Protein AF-A0A8B9WIA9-F1 (afdb_monomer_lite)

pLDDT: mean 70.02, std 25.31, range [32.0, 98.75]

Secondary structure (DSSP, 8-state):
---------------------------S--PPP--------------------------------HHHHHHHHTTSSTT--THHHHTTTHHHHHHTT--SSTTTSSHHHHS-S-B-TTSPBPPPPHHHHHHHHHHHHHHHHHHHHHHHHHHHHHHHHHHHHHHHHHHHHHHHTPPPP-SGGGT-PPP--

Radius of gyration: 37.92 Å; chains: 1; bounding box: 93×92×91 Å

Organism: Bos mutus grunniens (NCBI:txid30521)

Foldseek 3Di:
DDDDDDDDDDDDDPPPDPPPPDPDDPPPDDDDDDPPPDDDDDDDDDDDDDDDDDDDDDDDPDPPPPVNVVVVVVVPPPPPPCVVVQQVCLVVCVVVVHHSGPCPDDCVPQPDPDQDPVRHRDDDDPVNVVVVVVVVVVVVVVVVVVVVVVVVVVVVVVVVVVVVVVVVVCVVPDDDDDDPVPPDPDDDD

Structure (mmCIF, N/CA/C/O backbone):
data_AF-A0A8B9WIA9-F1
#
_entry.id   AF-A0A8B9WIA9-F1
#
loop_
_atom_site.group_PDB
_atom_site.id
_atom_site.type_symbol
_atom_site.label_atom_id
_atom_site.label_alt_id
_atom_site.label_comp_id
_atom_site.label_asym_id
_atom_site.label_entity_id
_atom_site.label_seq_id
_atom_site.pdbx_PDB_ins_code
_atom_site.Cartn_x
_atom_site.Cartn_y
_atom_site.Cartn_z
_atom_site.occupancy
_atom_site.B_iso_or_equiv
_atom_site.auth_seq_id
_atom_site.auth_comp_id
_atom_site.auth_asym_id
_atom_site.auth_atom_id
_atom_site.pdbx_PDB_model_num
ATOM 1 N N . MET A 1 1 ? 2.457 -27.450 30.192 1.00 43.94 1 MET A N 1
ATOM 2 C CA . MET A 1 1 ? 2.188 -28.518 29.210 1.00 43.94 1 MET A CA 1
ATOM 3 C C . MET A 1 1 ? 0.687 -28.576 29.011 1.00 43.94 1 MET A C 1
ATOM 5 O O . MET A 1 1 ? 0.025 -29.197 29.822 1.00 43.94 1 MET A O 1
ATOM 9 N N . ASN A 1 2 ? 0.161 -27.874 28.007 1.00 38.28 2 ASN A N 1
ATOM 10 C CA . ASN A 1 2 ? -1.241 -28.000 27.615 1.00 38.28 2 ASN 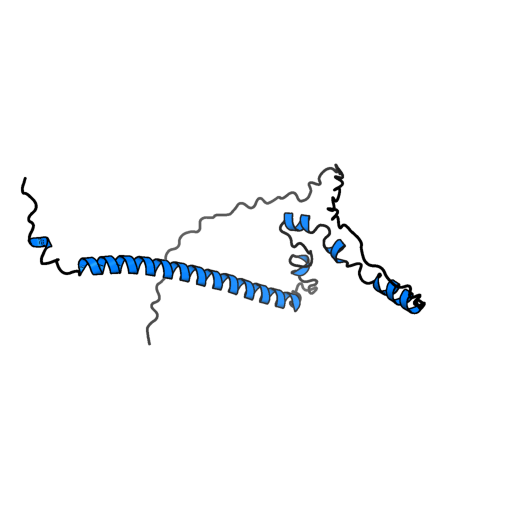A CA 1
ATOM 11 C C . ASN A 1 2 ? -1.283 -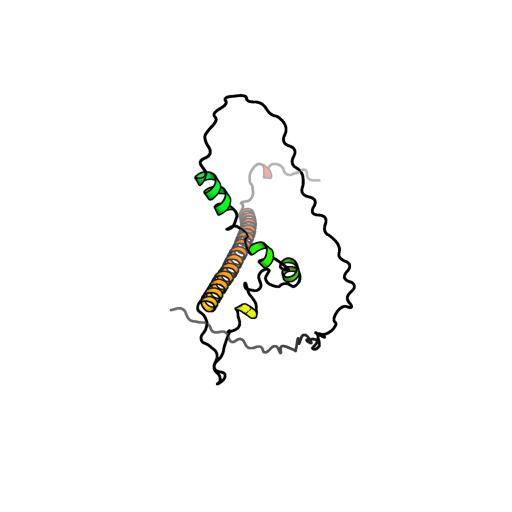28.446 26.158 1.00 38.28 2 ASN A C 1
ATOM 13 O O . ASN A 1 2 ? -0.551 -27.943 25.307 1.00 38.28 2 ASN A O 1
ATOM 17 N N . THR A 1 3 ? -2.078 -29.481 25.967 1.00 44.22 3 THR A N 1
ATOM 18 C CA . THR A 1 3 ? -2.181 -30.387 24.837 1.00 44.22 3 THR A CA 1
ATOM 19 C C . THR A 1 3 ? -2.873 -29.731 23.646 1.00 44.22 3 THR A C 1
ATOM 21 O O . THR A 1 3 ? -3.918 -29.099 23.779 1.00 44.22 3 THR A O 1
ATOM 24 N N . TYR A 1 4 ? -2.266 -29.895 22.469 1.00 40.38 4 TYR A N 1
ATOM 25 C CA . TYR A 1 4 ? -2.860 -29.591 21.170 1.00 40.38 4 TYR A CA 1
ATOM 26 C C . TYR A 1 4 ? -4.074 -30.503 20.947 1.00 40.38 4 TYR A C 1
ATOM 28 O O . TYR A 1 4 ? -3.943 -31.725 20.971 1.00 40.38 4 TYR A O 1
ATOM 36 N N . SER A 1 5 ? -5.248 -29.913 20.728 1.00 45.97 5 SER A N 1
ATOM 37 C CA . SER A 1 5 ? -6.413 -30.620 20.199 1.00 45.97 5 SER A CA 1
ATOM 38 C C . SER A 1 5 ? -6.438 -30.401 18.690 1.00 45.97 5 SER A C 1
ATOM 40 O O . SER A 1 5 ? -6.788 -29.323 18.213 1.00 45.97 5 SER A O 1
ATOM 42 N N . GLU A 1 6 ? -6.000 -31.413 17.944 1.00 42.72 6 GLU A N 1
ATOM 43 C CA . GLU A 1 6 ? -6.248 -31.511 16.509 1.00 42.72 6 GLU A CA 1
ATOM 44 C C . GLU A 1 6 ? -7.719 -31.875 16.278 1.00 42.72 6 GLU A C 1
ATOM 46 O O . GLU A 1 6 ? -8.223 -32.853 16.833 1.00 42.72 6 GLU A O 1
ATOM 51 N N . GLN A 1 7 ? -8.407 -31.102 15.438 1.00 43.69 7 GLN A N 1
ATOM 52 C CA . GLN A 1 7 ? -9.676 -31.509 14.840 1.00 43.69 7 GLN A CA 1
ATOM 53 C C . GLN A 1 7 ? -9.487 -31.721 13.331 1.00 43.69 7 GLN A C 1
ATOM 55 O O . GLN A 1 7 ? -8.888 -30.866 12.673 1.00 43.69 7 GLN A O 1
ATOM 60 N N . PRO A 1 8 ? -10.000 -32.824 12.754 1.00 45.06 8 PRO A N 1
ATOM 61 C CA . PRO A 1 8 ? -9.858 -33.103 11.333 1.00 45.06 8 PRO A CA 1
ATOM 62 C C . PRO A 1 8 ? -10.914 -32.342 10.517 1.00 45.06 8 PRO A C 1
ATOM 64 O O . PRO A 1 8 ? -12.116 -32.562 10.670 1.00 45.06 8 PRO A O 1
ATOM 67 N N . LEU A 1 9 ? -10.476 -31.488 9.586 1.00 40.22 9 LEU A N 1
ATOM 68 C CA . LEU A 1 9 ? -11.351 -30.944 8.545 1.00 40.22 9 LEU A CA 1
ATOM 69 C C . LEU A 1 9 ? -11.649 -32.037 7.505 1.00 40.22 9 LEU A C 1
ATOM 71 O O . LEU A 1 9 ? -10.905 -32.240 6.547 1.00 40.22 9 LEU A O 1
ATOM 75 N N . SER A 1 10 ? -12.771 -32.730 7.691 1.00 42.88 10 SER A N 1
ATOM 76 C CA . SER A 1 10 ? -13.400 -33.576 6.678 1.00 42.88 10 SER A CA 1
ATOM 77 C C . SER A 1 10 ? -14.756 -32.987 6.304 1.00 42.88 10 SER A C 1
ATOM 79 O O . SER A 1 10 ? -15.746 -33.164 7.005 1.00 42.88 10 SER A O 1
ATOM 81 N N . SER A 1 11 ? -14.809 -32.268 5.187 1.00 40.47 11 SER A N 1
ATOM 82 C CA . SER A 1 11 ? -15.945 -32.341 4.263 1.00 40.47 11 SER A CA 1
ATOM 83 C C . SER A 1 11 ? -15.556 -31.687 2.942 1.00 40.47 11 SER A C 1
ATOM 85 O O . SER A 1 11 ? -15.405 -30.476 2.796 1.00 40.47 11 SER A O 1
ATOM 87 N N . LYS A 1 12 ? -15.352 -32.561 1.959 1.00 44.28 12 LYS A N 1
ATOM 88 C CA . LYS A 1 12 ? -15.215 -32.237 0.547 1.00 44.28 12 LYS A CA 1
ATOM 89 C C . LYS A 1 12 ? -16.506 -31.559 0.085 1.00 44.28 12 LYS A C 1
ATOM 91 O O . LYS A 1 12 ? -17.508 -32.232 -0.133 1.00 44.28 12 LYS A O 1
ATOM 96 N N . THR A 1 13 ? -16.478 -30.246 -0.092 1.00 46.50 13 THR A N 1
ATOM 97 C CA . THR A 1 13 ? -17.421 -29.555 -0.973 1.00 46.50 13 THR A CA 1
ATOM 98 C C . THR A 1 13 ? -16.770 -29.454 -2.354 1.00 46.50 13 THR A C 1
ATOM 100 O O . THR A 1 13 ? -15.630 -28.994 -2.467 1.00 46.50 13 THR A O 1
ATOM 103 N N . PRO A 1 14 ? -17.419 -29.940 -3.425 1.00 36.59 14 PRO A N 1
ATOM 104 C CA . PRO A 1 14 ? -16.877 -29.794 -4.760 1.00 36.59 14 PRO A CA 1
ATOM 105 C C . PRO A 1 14 ? -17.043 -28.330 -5.158 1.00 36.59 14 PRO A C 1
ATOM 107 O O . PRO A 1 14 ? -18.164 -27.849 -5.326 1.00 36.59 14 PRO A O 1
ATOM 110 N N . TRP A 1 15 ? -15.925 -27.625 -5.316 1.00 32.91 15 TRP A N 1
ATOM 111 C CA . TRP A 1 15 ? -15.878 -26.339 -5.999 1.00 32.91 15 TRP A CA 1
ATOM 112 C C . TRP A 1 15 ? -16.289 -26.574 -7.455 1.00 32.91 15 TRP A C 1
ATOM 114 O O . TRP A 1 15 ? -15.459 -26.783 -8.338 1.00 32.91 15 TRP A O 1
ATOM 124 N N . LYS A 1 16 ? -17.601 -26.617 -7.703 1.00 39.59 16 LYS A N 1
ATOM 125 C CA . LYS A 1 16 ? -18.167 -26.485 -9.038 1.00 39.59 16 LYS A CA 1
ATOM 126 C C . LYS A 1 16 ? -17.716 -25.128 -9.564 1.00 39.59 16 LYS A C 1
ATOM 128 O O . LYS A 1 16 ? -18.231 -24.098 -9.151 1.00 39.59 16 LYS A O 1
ATOM 133 N N . GLN A 1 17 ? -16.695 -25.176 -10.416 1.00 47.31 17 GLN A N 1
ATOM 134 C CA . GLN A 1 17 ? -16.578 -24.414 -11.658 1.00 47.31 17 GLN A CA 1
ATOM 135 C C . GLN A 1 17 ? -17.379 -23.107 -11.660 1.00 47.31 17 GLN A C 1
ATOM 137 O O . GLN A 1 17 ? -18.421 -22.997 -12.296 1.00 47.31 17 GLN A O 1
ATOM 142 N N . PHE A 1 18 ? -16.843 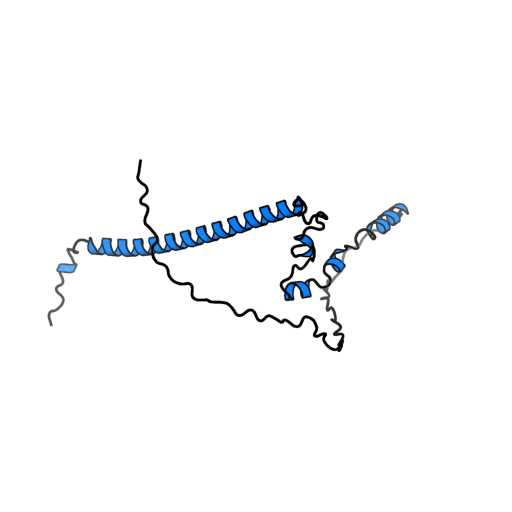-22.091 -10.990 1.00 33.09 18 PHE A N 1
ATOM 143 C CA . PHE A 1 18 ? -17.017 -20.722 -11.449 1.00 33.09 18 PHE A CA 1
ATOM 144 C C . PHE A 1 18 ? -15.777 -20.396 -12.278 1.00 33.09 18 PHE A C 1
ATOM 146 O O . PHE A 1 18 ? -14.836 -19.754 -11.824 1.00 33.09 18 PHE A O 1
ATOM 153 N N . CYS A 1 19 ? -15.736 -20.949 -13.489 1.00 34.44 19 CYS A N 1
ATOM 154 C CA . CYS A 1 19 ? -14.906 -20.392 -14.541 1.00 34.44 19 CYS A CA 1
ATOM 155 C C . CYS A 1 19 ? -15.594 -19.087 -14.952 1.00 34.44 19 CYS A C 1
ATOM 157 O O . CYS A 1 19 ? -16.676 -19.159 -15.538 1.00 34.44 19 CYS A O 1
ATOM 159 N N . PRO A 1 20 ? -15.039 -17.893 -14.678 1.00 38.16 20 PRO A N 1
ATOM 160 C CA . PRO A 1 20 ? -15.383 -16.774 -15.526 1.00 38.16 20 PRO A CA 1
ATOM 161 C C . PRO A 1 20 ? -14.878 -17.173 -16.908 1.00 38.16 20 PRO A C 1
ATOM 163 O O . PRO A 1 20 ? -13.677 -17.363 -17.106 1.00 38.16 20 PRO A O 1
ATOM 166 N N . SER A 1 21 ? -15.800 -17.399 -17.838 1.00 35.94 21 SER A N 1
ATOM 167 C CA . SER A 1 21 ? -15.485 -17.461 -19.255 1.00 35.94 21 SER A CA 1
ATOM 168 C C . SER A 1 21 ? -14.713 -16.188 -19.575 1.00 35.94 21 SER A C 1
ATOM 170 O O . SER A 1 21 ? -15.301 -15.116 -19.677 1.00 35.94 21 SER A O 1
ATOM 172 N N . PHE A 1 22 ? -13.386 -16.280 -19.631 1.00 37.78 22 PHE A N 1
ATOM 173 C CA . PHE A 1 22 ? -12.560 -15.239 -20.208 1.00 37.78 22 PHE A CA 1
ATOM 174 C C . PHE A 1 22 ? -13.002 -15.154 -21.666 1.00 37.78 22 PHE A C 1
ATOM 176 O O . PHE A 1 22 ? -12.846 -16.152 -22.377 1.00 37.78 22 PHE A O 1
ATOM 183 N N . PRO A 1 23 ? -13.567 -14.032 -22.139 1.00 42.41 23 PRO A N 1
ATOM 184 C CA . PRO A 1 23 ? -13.606 -13.816 -23.567 1.00 42.41 23 PRO A CA 1
ATOM 185 C C . PRO A 1 23 ? -12.147 -13.664 -24.004 1.00 42.41 23 PRO A C 1
ATOM 187 O O . PRO A 1 23 ? -11.524 -12.616 -23.836 1.00 42.41 23 PRO A O 1
ATOM 190 N N . TYR A 1 24 ? -11.575 -14.766 -24.487 1.00 46.28 24 TYR A N 1
ATOM 191 C CA . TYR A 1 24 ? -10.513 -14.696 -25.472 1.00 46.28 24 TYR A CA 1
ATOM 192 C C . TYR A 1 24 ? -11.054 -13.881 -26.655 1.00 46.28 24 TYR A C 1
ATOM 194 O O . TYR A 1 24 ? -12.225 -14.004 -27.009 1.00 46.28 24 TYR A O 1
ATOM 202 N N . ASP A 1 25 ? -10.177 -13.046 -27.205 1.00 39.94 25 ASP A N 1
ATOM 203 C CA . ASP A 1 25 ? -10.378 -12.119 -28.326 1.00 39.94 25 ASP A CA 1
ATOM 204 C C . ASP A 1 25 ? -10.808 -10.693 -27.954 1.00 39.94 25 ASP A C 1
ATOM 206 O O . ASP A 1 25 ? -11.863 -10.192 -28.338 1.00 39.94 25 ASP A O 1
ATOM 210 N N . GLU A 1 26 ? -9.898 -9.966 -27.295 1.00 41.34 26 GLU A N 1
ATOM 211 C CA . GLU A 1 26 ? -9.803 -8.520 -27.509 1.00 41.34 26 GLU A CA 1
ATOM 212 C C . GLU A 1 26 ? -9.127 -8.276 -28.878 1.00 41.34 26 GLU A C 1
ATOM 214 O O . GLU A 1 26 ? -7.938 -8.582 -29.042 1.00 41.34 26 GLU A O 1
ATOM 219 N N . PRO A 1 27 ? -9.818 -7.722 -29.893 1.00 44.78 27 PRO A N 1
ATOM 220 C CA . PRO A 1 27 ? -9.171 -7.364 -31.145 1.00 44.78 27 PRO A CA 1
ATOM 221 C C . PRO A 1 27 ? -8.291 -6.128 -30.915 1.00 44.78 27 PRO A C 1
ATOM 223 O O . PRO A 1 27 ? -8.745 -4.988 -30.998 1.00 44.78 27 PRO A O 1
ATOM 226 N 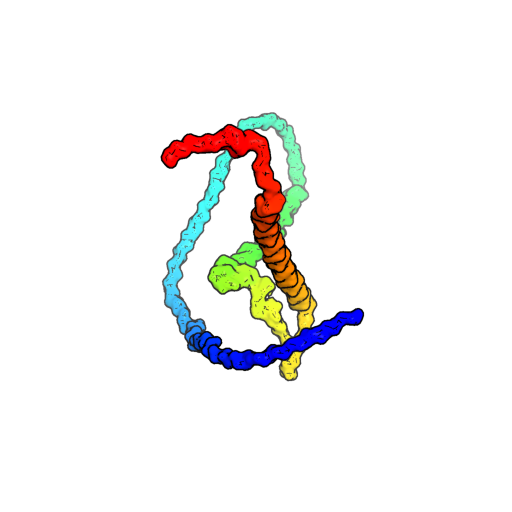N . ARG A 1 28 ? -6.996 -6.362 -30.672 1.00 57.16 28 ARG A N 1
ATOM 227 C CA . ARG A 1 28 ? -5.938 -5.341 -30.517 1.00 57.16 28 ARG A CA 1
ATOM 228 C C . ARG A 1 28 ? -5.779 -4.413 -31.740 1.00 57.16 28 ARG A C 1
ATOM 230 O O . ARG A 1 28 ? -5.089 -3.402 -31.654 1.00 57.16 28 ARG A O 1
ATOM 237 N N . TRP A 1 29 ? -6.438 -4.708 -32.861 1.00 47.25 29 TRP A N 1
ATOM 238 C CA . TRP A 1 29 ? -6.331 -3.961 -34.117 1.00 47.25 29 TRP A CA 1
ATOM 239 C C . TRP A 1 29 ? -7.694 -3.487 -34.645 1.00 47.25 29 TRP A C 1
ATOM 241 O O . TRP A 1 29 ? -8.136 -3.889 -35.716 1.00 47.25 29 TRP A O 1
ATOM 251 N N . ARG A 1 30 ? -8.370 -2.584 -33.928 1.00 46.28 30 ARG A N 1
ATOM 252 C CA . ARG A 1 30 ? -9.300 -1.633 -34.565 1.00 46.28 30 ARG A CA 1
ATOM 253 C C . ARG A 1 30 ? -8.803 -0.217 -34.313 1.00 46.28 30 ARG A C 1
ATOM 255 O O . ARG A 1 30 ? -9.092 0.386 -33.285 1.00 46.28 30 ARG A O 1
ATOM 262 N N . GLY A 1 31 ? -8.003 0.290 -35.248 1.00 41.88 31 GLY A N 1
ATOM 263 C CA . GLY A 1 31 ? -7.582 1.688 -35.253 1.00 41.88 31 GLY A CA 1
ATOM 264 C C . GLY A 1 31 ? -8.778 2.603 -35.544 1.00 41.88 31 GLY A C 1
ATOM 265 O O . GLY A 1 31 ? -9.536 2.320 -36.473 1.00 41.88 31 GLY A O 1
ATOM 266 N N . PRO A 1 32 ? -8.991 3.691 -34.785 1.00 48.03 32 PRO A N 1
ATOM 267 C CA . PRO A 1 32 ? -9.989 4.682 -35.149 1.00 48.03 32 PRO A CA 1
ATOM 268 C C . PRO A 1 32 ? -9.540 5.437 -36.404 1.00 48.03 32 PRO A C 1
ATOM 270 O O . PRO A 1 32 ? -8.416 5.937 -36.480 1.00 48.03 32 PRO A O 1
ATOM 273 N N . CYS A 1 33 ? -10.447 5.532 -37.377 1.00 45.28 33 CYS A N 1
ATOM 274 C CA . CYS A 1 33 ? -10.326 6.428 -38.520 1.00 45.28 33 CYS A CA 1
ATOM 275 C C . CYS A 1 33 ? -10.086 7.854 -38.000 1.00 45.28 33 CYS A C 1
ATOM 277 O O . CYS A 1 33 ? -10.848 8.365 -37.176 1.00 45.28 33 CYS A O 1
ATOM 279 N N . LEU A 1 34 ? -8.987 8.466 -38.437 1.00 45.38 34 LEU A N 1
ATOM 280 C CA . LEU A 1 34 ? -8.527 9.776 -37.995 1.00 45.38 34 LEU A CA 1
ATOM 281 C C . LEU A 1 34 ? -9.537 10.864 -38.382 1.00 45.38 34 LEU A C 1
ATOM 283 O O . LEU A 1 34 ? -9.493 11.385 -39.487 1.00 45.38 34 LEU A O 1
ATOM 287 N N . ASN A 1 35 ? -10.391 11.267 -37.443 1.00 43.62 35 ASN A N 1
ATOM 288 C CA . ASN A 1 35 ? -10.946 12.618 -37.420 1.00 43.62 35 ASN A CA 1
ATOM 289 C C . ASN A 1 35 ? -10.334 13.353 -36.227 1.00 43.62 35 ASN A C 1
ATOM 291 O O . ASN A 1 35 ? -10.904 13.443 -35.137 1.00 43.62 35 ASN A O 1
ATOM 295 N N . THR A 1 36 ? -9.122 13.863 -36.432 1.00 42.34 36 THR A N 1
ATOM 296 C CA . THR A 1 36 ? -8.432 14.773 -35.518 1.00 42.34 36 THR A CA 1
ATOM 297 C C . THR A 1 36 ? -9.156 16.118 -35.483 1.00 42.34 36 THR A C 1
ATOM 299 O O . THR A 1 36 ? -8.762 17.090 -36.120 1.00 42.34 36 THR A O 1
ATOM 302 N N . ARG A 1 37 ? -10.222 16.216 -34.682 1.00 40.25 37 ARG A N 1
ATOM 303 C CA . ARG A 1 37 ? -10.769 17.515 -34.277 1.00 40.25 37 ARG A CA 1
ATOM 304 C C . ARG A 1 37 ? -9.880 18.079 -33.171 1.00 40.25 37 ARG A C 1
ATOM 306 O O . ARG A 1 37 ? -10.069 17.776 -31.995 1.00 40.25 37 ARG A O 1
ATOM 313 N N . PHE A 1 38 ? -8.893 18.882 -33.560 1.00 34.38 38 PHE A N 1
ATOM 314 C CA . PHE A 1 38 ? -8.085 19.686 -32.644 1.00 34.38 38 PHE A CA 1
ATOM 315 C C . PHE A 1 38 ? -9.014 20.612 -31.838 1.00 34.38 38 PHE A C 1
ATOM 317 O O . PHE A 1 38 ? -9.469 21.644 -32.326 1.00 34.38 38 PHE A O 1
ATOM 324 N N . LYS A 1 39 ? -9.337 20.242 -30.595 1.00 42.44 39 LYS A N 1
ATOM 325 C CA . LYS A 1 39 ? -9.887 21.184 -29.615 1.00 42.44 39 LYS A CA 1
ATOM 326 C C . LYS A 1 39 ? -8.706 21.927 -29.001 1.00 42.44 39 LYS A C 1
ATOM 328 O O . LYS A 1 39 ? -8.016 21.384 -28.141 1.00 42.44 39 LYS A O 1
ATOM 333 N N . MET A 1 40 ? -8.459 23.152 -29.462 1.00 36.91 40 MET A N 1
ATOM 334 C CA . MET A 1 40 ? -7.573 24.074 -28.756 1.00 36.91 40 MET A CA 1
ATOM 335 C C . MET A 1 40 ? -8.163 24.358 -27.371 1.00 36.91 40 MET A C 1
ATOM 337 O O . MET A 1 40 ? -9.294 24.825 -27.256 1.00 36.91 40 MET A O 1
ATOM 341 N N . ALA A 1 41 ? -7.407 24.053 -26.320 1.00 39.00 41 ALA A N 1
ATOM 342 C CA . ALA A 1 41 ? -7.727 24.486 -24.970 1.00 39.00 41 ALA A CA 1
ATOM 343 C C . ALA A 1 41 ? -7.168 25.901 -24.780 1.00 39.00 41 ALA A C 1
ATOM 345 O O . ALA A 1 41 ? -5.955 26.095 -24.729 1.00 39.00 41 ALA A O 1
ATOM 346 N N . THR A 1 42 ? -8.048 26.894 -24.685 1.00 45.06 42 THR A N 1
ATOM 347 C CA . THR A 1 42 ? -7.692 28.242 -24.240 1.00 45.06 42 THR A CA 1
ATOM 348 C C . THR A 1 42 ? -7.365 28.193 -22.750 1.00 45.06 42 THR A C 1
ATOM 350 O O . THR A 1 42 ? -8.240 27.948 -21.919 1.00 45.06 42 THR A O 1
ATOM 353 N N . SER A 1 43 ? -6.102 28.407 -22.392 1.00 39.03 43 SER A N 1
ATOM 354 C CA . SER A 1 43 ? -5.691 28.591 -21.003 1.00 39.03 43 SER A CA 1
ATOM 355 C C . SER A 1 43 ? -6.163 29.960 -20.502 1.00 39.03 43 SER A C 1
ATOM 357 O O . SER A 1 43 ? -5.548 30.980 -20.809 1.00 39.03 43 SER A O 1
ATOM 359 N N . CYS A 1 44 ? -7.244 29.998 -19.724 1.00 36.03 44 CYS A N 1
ATOM 360 C CA . CYS A 1 44 ? -7.599 31.170 -18.926 1.00 36.03 44 CYS A CA 1
ATOM 361 C C . CYS A 1 44 ? -6.732 31.191 -17.659 1.00 36.03 44 CYS A C 1
ATOM 363 O O . CYS A 1 44 ? -6.959 30.419 -16.731 1.00 36.03 44 CYS A O 1
ATOM 365 N N . PHE A 1 45 ? -5.736 32.075 -17.620 1.00 37.41 45 PHE A N 1
ATOM 366 C CA . PHE A 1 45 ? -5.070 32.471 -16.378 1.00 37.41 45 PHE A CA 1
ATOM 367 C C . PHE A 1 45 ? -5.898 33.573 -15.695 1.00 37.41 45 PHE A C 1
ATOM 369 O O . PHE A 1 45 ? -6.220 34.564 -16.355 1.00 37.41 45 PHE A O 1
ATOM 376 N N . PRO A 1 46 ? -6.226 33.471 -14.395 1.00 40.34 46 PRO A N 1
ATOM 377 C CA . PRO A 1 46 ? -6.796 34.594 -13.666 1.00 40.34 46 PRO A CA 1
ATOM 378 C C . PRO A 1 46 ? -5.719 35.661 -13.427 1.00 40.34 46 PRO A C 1
ATOM 380 O O . PRO A 1 46 ? -4.652 35.406 -12.869 1.00 40.34 46 PRO A O 1
ATOM 383 N N . ARG A 1 47 ? -6.019 36.874 -13.892 1.00 37.75 47 ARG A N 1
ATOM 384 C CA . ARG A 1 47 ? -5.213 38.088 -13.757 1.00 37.75 47 ARG A CA 1
ATOM 385 C C . ARG A 1 47 ? -5.507 38.702 -12.384 1.00 37.75 47 ARG A C 1
ATOM 387 O O . ARG A 1 47 ? -6.579 39.267 -12.187 1.00 37.75 47 ARG A O 1
ATOM 394 N N . SER A 1 48 ? -4.582 38.588 -11.435 1.00 36.09 48 SER A N 1
ATOM 395 C CA . SER A 1 48 ? -4.703 39.274 -10.143 1.00 36.09 48 SER A CA 1
ATOM 396 C C . SER A 1 48 ? -4.350 40.754 -10.288 1.00 36.09 48 SER A C 1
ATOM 398 O O . SER A 1 48 ? -3.264 41.113 -10.737 1.00 36.09 48 SER A O 1
ATOM 400 N N . PHE A 1 49 ? -5.299 41.605 -9.906 1.00 35.81 49 PHE A N 1
ATOM 401 C CA . PHE A 1 49 ? -5.159 43.050 -9.747 1.00 35.81 49 PHE A CA 1
ATOM 402 C C . PHE A 1 49 ? -4.367 43.355 -8.465 1.00 35.81 49 PHE A C 1
ATOM 404 O O . PHE A 1 49 ? -4.730 42.864 -7.399 1.00 35.81 49 PHE A O 1
ATOM 411 N N . ALA A 1 50 ? -3.359 44.226 -8.532 1.00 35.66 50 ALA A N 1
ATOM 412 C CA . ALA A 1 50 ? -2.802 44.887 -7.352 1.00 35.66 50 ALA A CA 1
ATOM 413 C C . ALA A 1 50 ? -2.635 46.385 -7.641 1.00 35.66 50 ALA A C 1
ATOM 415 O O . ALA A 1 50 ? -1.998 46.783 -8.615 1.00 35.66 50 ALA A O 1
ATOM 416 N N . ARG A 1 51 ? -3.288 47.202 -6.810 1.00 36.03 51 ARG A N 1
ATOM 417 C CA . ARG A 1 51 ? -3.290 48.669 -6.841 1.00 36.03 51 ARG A CA 1
ATOM 418 C C . ARG A 1 51 ? -2.056 49.225 -6.122 1.00 36.03 51 ARG A C 1
ATOM 420 O O . ARG A 1 51 ? -1.682 48.709 -5.080 1.00 36.03 51 ARG A O 1
ATOM 427 N N . GLY A 1 52 ? -1.569 50.368 -6.609 1.00 32.00 52 GLY A N 1
ATOM 428 C CA . GLY A 1 52 ? -1.361 51.549 -5.758 1.00 32.00 52 GLY A CA 1
ATOM 429 C C . GLY A 1 52 ? -0.033 51.713 -5.010 1.00 32.00 52 GLY A C 1
ATOM 430 O O . GLY A 1 52 ? 0.047 51.471 -3.816 1.00 32.00 52 GLY A O 1
ATOM 431 N N . GLN A 1 53 ? 0.949 52.249 -5.737 1.00 35.31 53 GLN A N 1
ATOM 432 C CA . GLN A 1 53 ? 1.970 53.247 -5.360 1.00 35.31 53 GLN A CA 1
ATOM 433 C C . GLN A 1 53 ? 1.827 53.985 -4.006 1.00 35.31 53 GLN A C 1
ATOM 435 O O . GLN A 1 53 ? 0.790 54.600 -3.756 1.00 35.31 53 GLN A O 1
ATOM 440 N N . ARG A 1 54 ? 2.943 54.102 -3.259 1.00 36.06 54 ARG A N 1
ATOM 441 C CA . ARG A 1 54 ? 3.550 55.376 -2.787 1.00 36.06 54 ARG A CA 1
ATOM 442 C C . ARG A 1 54 ? 4.859 55.125 -2.025 1.00 36.06 54 ARG A C 1
ATOM 444 O O . ARG A 1 54 ? 4.898 54.292 -1.129 1.00 36.06 54 ARG A O 1
ATOM 451 N N . GLY A 1 55 ? 5.891 55.912 -2.338 1.00 33.16 55 GLY A N 1
ATOM 452 C CA . GLY A 1 55 ? 7.109 56.024 -1.531 1.00 33.16 55 GLY A CA 1
ATOM 453 C C . GLY A 1 55 ? 8.323 56.476 -2.339 1.00 33.16 55 GLY A C 1
ATOM 454 O O . GLY A 1 55 ? 9.017 55.655 -2.928 1.00 33.16 55 GLY A O 1
ATOM 455 N N . HIS A 1 56 ? 8.565 57.786 -2.373 1.00 37.81 56 HIS A N 1
ATOM 456 C CA . HIS A 1 56 ? 9.803 58.391 -2.864 1.00 37.81 56 HIS A CA 1
ATOM 457 C C . HIS A 1 56 ? 10.995 57.946 -2.000 1.00 37.81 56 HIS A C 1
ATOM 459 O O . HIS A 1 56 ? 10.880 57.944 -0.779 1.00 37.81 56 HIS A O 1
ATOM 465 N N . ALA A 1 57 ? 12.158 57.685 -2.603 1.00 38.31 57 ALA A N 1
ATOM 466 C CA . ALA A 1 57 ? 13.254 58.659 -2.629 1.00 38.31 57 ALA A CA 1
ATOM 467 C C . ALA A 1 57 ? 14.609 58.043 -3.044 1.00 38.31 57 ALA A C 1
ATOM 469 O O . ALA A 1 57 ? 14.887 56.865 -2.849 1.00 38.31 57 ALA A O 1
ATOM 470 N N . HIS A 1 58 ? 15.453 58.943 -3.554 1.00 40.66 58 HIS A N 1
ATOM 471 C CA . HIS A 1 58 ? 16.909 58.877 -3.699 1.00 40.66 58 HIS A CA 1
ATOM 472 C C . HIS A 1 58 ? 17.506 58.067 -4.861 1.00 40.66 58 HIS A C 1
ATOM 474 O O . HIS A 1 58 ? 17.753 56.866 -4.805 1.00 40.66 58 HIS A O 1
ATOM 480 N N . PHE A 1 59 ? 17.873 58.843 -5.887 1.00 45.38 59 PHE A N 1
ATOM 481 C CA . PHE A 1 59 ? 18.988 58.601 -6.796 1.00 45.38 59 PHE A CA 1
ATOM 482 C C . PHE A 1 59 ? 20.197 57.993 -6.065 1.00 45.38 59 PHE A C 1
ATOM 484 O O . PHE A 1 59 ? 20.850 58.654 -5.257 1.00 45.38 59 PHE A O 1
ATOM 491 N N . ARG A 1 60 ? 20.560 56.764 -6.433 1.00 43.44 60 ARG A N 1
ATOM 492 C CA . ARG A 1 60 ? 21.949 56.301 -6.409 1.00 43.44 60 ARG A CA 1
ATOM 493 C C . ARG A 1 60 ? 22.230 55.569 -7.714 1.00 43.44 60 ARG A C 1
ATOM 495 O O . ARG A 1 60 ? 21.795 54.440 -7.915 1.00 43.44 60 ARG A O 1
ATOM 502 N N . LEU A 1 61 ? 22.971 56.236 -8.596 1.00 45.38 61 LEU A N 1
ATOM 503 C CA . LEU A 1 61 ? 23.679 55.609 -9.708 1.00 45.38 61 LEU A CA 1
ATOM 504 C C . LEU A 1 61 ? 24.716 54.639 -9.124 1.00 45.38 61 LEU A C 1
ATOM 506 O O . LEU A 1 61 ? 25.847 55.024 -8.835 1.00 45.38 61 LEU A O 1
ATOM 510 N N . LEU A 1 62 ? 24.328 53.380 -8.918 1.00 45.97 62 LEU A N 1
ATOM 511 C CA . LEU A 1 62 ? 25.284 52.295 -8.735 1.00 45.97 62 LEU A CA 1
ATOM 512 C C . LEU A 1 62 ? 25.684 51.781 -10.116 1.00 45.97 62 LEU A C 1
ATOM 514 O O . LEU A 1 62 ? 24.867 51.245 -10.863 1.00 45.97 62 LEU A O 1
ATOM 518 N N . ARG A 1 63 ? 26.968 51.955 -10.436 1.00 49.66 63 ARG A N 1
ATOM 519 C CA . ARG A 1 63 ? 27.650 51.305 -11.555 1.00 49.66 63 ARG A CA 1
ATOM 520 C C . ARG A 1 63 ? 27.395 49.794 -11.493 1.00 49.66 63 ARG A C 1
ATOM 522 O O . ARG A 1 63 ? 27.990 49.095 -10.676 1.00 49.66 63 ARG A O 1
ATOM 529 N N . LEU A 1 64 ? 26.517 49.296 -12.358 1.00 46.53 64 LEU A N 1
ATOM 530 C CA . LEU A 1 64 ? 26.360 47.867 -12.609 1.00 46.53 64 LEU A CA 1
ATOM 531 C C . LEU A 1 64 ? 27.616 47.386 -13.343 1.00 46.53 64 LEU A C 1
ATOM 533 O O . LEU A 1 64 ? 27.802 47.646 -14.528 1.00 46.53 64 LEU A O 1
ATOM 537 N N . SER A 1 65 ? 28.515 46.733 -12.608 1.00 55.34 65 SER A N 1
ATOM 538 C CA . SER A 1 65 ? 29.668 46.032 -13.174 1.00 55.34 65 SER A CA 1
ATOM 539 C C . SER A 1 65 ? 29.201 44.972 -14.179 1.00 55.34 65 SER A C 1
ATOM 541 O O . SER A 1 65 ? 28.257 44.228 -13.903 1.00 55.34 65 SER A O 1
ATOM 543 N N . MET A 1 66 ? 29.897 44.854 -15.314 1.00 57.81 66 MET A N 1
ATOM 544 C CA . MET A 1 66 ? 29.684 43.827 -16.352 1.00 57.81 66 MET A CA 1
ATOM 545 C C . MET A 1 66 ? 29.696 42.386 -15.797 1.00 57.81 66 MET A C 1
ATOM 547 O O . MET A 1 66 ? 29.132 41.479 -16.407 1.00 57.81 66 MET A O 1
ATOM 551 N N . ALA A 1 67 ? 30.261 42.169 -14.603 1.00 52.62 67 ALA A N 1
ATOM 552 C CA . ALA A 1 67 ? 30.220 40.889 -13.896 1.00 52.62 67 ALA A CA 1
ATOM 553 C C . ALA A 1 67 ? 28.818 40.522 -13.358 1.00 52.62 67 ALA A C 1
ATOM 555 O O . ALA A 1 67 ? 28.461 39.344 -13.321 1.00 52.62 67 ALA A O 1
ATOM 556 N N . ALA A 1 68 ? 27.991 41.506 -12.988 1.00 51.28 68 ALA A N 1
ATOM 557 C CA . ALA A 1 68 ? 26.632 41.260 -12.496 1.00 51.28 68 ALA A CA 1
ATOM 558 C C . ALA A 1 68 ? 25.676 40.833 -13.627 1.00 51.28 68 ALA A C 1
ATOM 560 O O . ALA A 1 68 ? 24.765 40.035 -13.400 1.00 51.28 68 ALA A O 1
ATOM 561 N N . LEU A 1 69 ? 25.928 41.289 -14.861 1.00 51.50 69 LEU A N 1
ATOM 562 C CA . LEU A 1 69 ? 25.187 40.846 -16.046 1.00 51.50 69 LEU A CA 1
ATOM 563 C C . LEU A 1 69 ? 25.500 39.375 -16.391 1.00 51.50 69 LEU A C 1
ATOM 565 O O . LEU A 1 69 ? 24.599 38.614 -16.743 1.00 51.50 69 LEU A O 1
ATOM 569 N N . GLY A 1 70 ? 26.755 38.944 -16.203 1.00 51.25 70 GLY A N 1
ATOM 570 C CA . GLY A 1 70 ? 27.181 37.554 -16.410 1.00 51.25 70 GLY A CA 1
ATOM 571 C C . GLY A 1 70 ? 26.551 36.555 -15.429 1.00 51.25 70 GLY A C 1
ATOM 572 O O . GLY A 1 70 ? 26.238 35.421 -15.808 1.00 51.25 70 GLY A O 1
ATOM 573 N N . MET A 1 71 ? 26.285 36.975 -14.186 1.00 51.88 71 MET A N 1
ATOM 574 C CA . MET A 1 71 ? 25.609 36.131 -13.189 1.00 51.88 71 MET A CA 1
ATOM 575 C C . MET A 1 71 ? 24.086 36.041 -13.404 1.00 51.88 71 MET A C 1
ATOM 577 O O . MET A 1 71 ? 23.494 34.990 -13.135 1.00 51.88 71 MET A O 1
ATOM 581 N N . LEU A 1 72 ? 23.451 37.085 -13.954 1.00 50.94 72 LEU A N 1
ATOM 582 C CA . LEU A 1 72 ? 22.024 37.056 -14.306 1.00 50.94 72 LEU A CA 1
ATOM 583 C C . LEU A 1 72 ? 21.736 36.195 -15.549 1.00 50.94 72 LEU A C 1
ATOM 585 O O . LEU A 1 72 ? 20.724 35.501 -15.596 1.00 50.94 72 LEU A O 1
ATOM 589 N N . LEU A 1 73 ? 22.638 36.177 -16.534 1.00 51.78 73 LEU A N 1
ATOM 590 C CA . LEU A 1 73 ? 22.480 35.358 -17.746 1.00 51.78 73 LEU A CA 1
ATOM 591 C C . LEU A 1 73 ? 22.771 33.864 -17.493 1.00 51.78 73 LEU A C 1
ATOM 593 O O . LEU A 1 73 ? 22.139 32.994 -18.091 1.00 51.78 73 LEU A O 1
ATOM 597 N N . SER A 1 74 ? 23.652 33.541 -16.539 1.00 51.28 74 SER A N 1
ATOM 598 C CA . SER A 1 74 ? 24.036 32.152 -16.215 1.00 51.28 74 SER A CA 1
ATOM 599 C C . SER A 1 74 ? 23.031 31.396 -15.327 1.00 51.28 74 SER A C 1
ATOM 601 O O . SER A 1 74 ? 23.123 30.175 -15.162 1.00 51.28 74 SER A O 1
ATOM 603 N N . THR A 1 75 ? 22.059 32.093 -14.735 1.00 53.62 75 THR A N 1
ATOM 604 C CA . THR A 1 75 ? 21.013 31.495 -13.882 1.00 53.62 75 THR A CA 1
ATOM 605 C C . THR A 1 75 ? 19.747 31.101 -14.654 1.00 53.62 75 THR A C 1
ATOM 607 O O . THR A 1 75 ? 18.948 30.317 -14.138 1.00 53.62 75 THR A O 1
ATOM 610 N N . GLY A 1 76 ? 19.594 31.550 -15.907 1.00 55.50 76 GLY A N 1
ATOM 611 C CA . GLY A 1 76 ? 18.424 31.270 -16.751 1.00 55.50 76 GLY A CA 1
ATOM 612 C C . GLY A 1 76 ? 18.430 29.917 -17.476 1.00 55.50 76 GLY A C 1
ATOM 613 O O . GLY A 1 76 ? 17.369 29.416 -17.835 1.00 55.50 76 GLY A O 1
ATOM 614 N N . VAL A 1 77 ? 19.593 29.282 -17.665 1.00 54.31 77 VAL A N 1
ATOM 615 C CA . VAL A 1 77 ? 19.719 28.108 -18.562 1.00 54.31 77 VAL A CA 1
ATOM 616 C C . VAL A 1 77 ? 19.575 26.760 -17.831 1.00 54.31 77 VAL A C 1
ATOM 618 O O . VAL A 1 77 ? 19.284 25.738 -18.443 1.00 54.31 77 VAL A O 1
ATOM 621 N N . ARG A 1 78 ? 19.685 26.728 -16.495 1.00 54.69 78 ARG A N 1
ATOM 622 C CA . ARG A 1 78 ? 19.638 25.481 -15.695 1.00 54.69 78 ARG A CA 1
ATOM 623 C C . ARG A 1 78 ? 18.253 25.102 -15.161 1.00 54.69 78 ARG A C 1
ATOM 625 O O . ARG A 1 78 ? 18.156 24.333 -14.208 1.00 54.69 78 ARG A O 1
ATOM 632 N N . ARG A 1 79 ? 17.170 25.644 -15.729 1.00 54.34 79 ARG A N 1
ATOM 633 C CA . ARG A 1 79 ? 15.807 25.393 -15.222 1.00 54.34 79 ARG A CA 1
ATOM 634 C C . ARG A 1 79 ? 14.760 25.091 -16.294 1.00 54.34 79 ARG A C 1
ATOM 636 O O . ARG A 1 79 ? 13.571 25.255 -16.045 1.00 54.34 79 ARG A O 1
ATOM 643 N N . LEU A 1 80 ? 15.168 24.567 -17.448 1.00 53.69 80 LEU A N 1
ATOM 644 C CA . LEU A 1 80 ? 14.241 23.817 -18.297 1.00 53.69 80 LEU A CA 1
ATOM 645 C C . LEU A 1 80 ? 14.119 22.401 -17.722 1.00 53.69 80 LEU A C 1
ATOM 647 O O . LEU A 1 80 ? 14.798 21.465 -18.131 1.00 53.69 80 LEU A O 1
ATOM 651 N N . HIS A 1 81 ? 13.298 22.265 -16.681 1.00 53.16 81 HIS A N 1
ATOM 652 C CA . HIS A 1 81 ? 12.978 20.971 -16.086 1.00 53.16 81 HIS A CA 1
ATOM 653 C C . HIS A 1 81 ? 12.320 20.067 -17.142 1.00 53.16 81 HIS A C 1
ATOM 655 O O . HIS A 1 81 ? 11.211 20.348 -17.596 1.00 53.16 81 HIS A O 1
ATOM 661 N N . CYS A 1 82 ? 12.917 18.906 -17.428 1.00 55.56 82 CYS A N 1
ATOM 662 C CA . CYS A 1 82 ? 12.300 17.823 -18.213 1.00 55.56 82 CYS A CA 1
ATOM 663 C C . CYS A 1 82 ? 10.966 17.302 -17.623 1.00 55.56 82 CYS A C 1
ATOM 665 O O . CYS A 1 82 ? 10.333 16.418 -18.197 1.00 55.56 82 CYS A O 1
ATOM 667 N N . GLY A 1 83 ? 10.516 17.834 -16.480 1.00 58.09 83 GLY A N 1
ATOM 668 C CA . GLY A 1 83 ? 9.275 17.459 -15.804 1.00 58.09 83 GLY A CA 1
ATOM 669 C C . GLY A 1 83 ? 8.009 17.713 -16.627 1.00 58.09 83 GLY A C 1
ATOM 670 O O . GLY A 1 83 ? 7.051 16.956 -16.490 1.00 58.09 83 GLY A O 1
ATOM 671 N N . SER A 1 84 ? 7.998 18.717 -17.510 1.00 59.06 84 SER A N 1
ATOM 672 C CA . SER A 1 84 ? 6.844 19.005 -18.378 1.00 59.06 84 SER A CA 1
ATOM 673 C C . SER A 1 84 ? 6.670 17.929 -19.456 1.00 59.06 84 SER A C 1
ATOM 675 O O . SER A 1 84 ? 5.577 17.391 -19.623 1.00 59.06 84 SER A O 1
ATOM 677 N N . ALA A 1 85 ? 7.764 17.545 -20.127 1.00 59.22 85 ALA A N 1
ATOM 678 C CA . ALA A 1 85 ? 7.769 16.479 -21.132 1.00 59.22 85 ALA A CA 1
ATOM 679 C C . ALA A 1 85 ? 7.531 15.096 -20.500 1.00 59.22 85 ALA A C 1
ATOM 681 O O . ALA A 1 85 ? 6.758 14.301 -21.028 1.00 59.22 85 ALA A O 1
ATOM 682 N N . ALA A 1 86 ? 8.092 14.840 -19.312 1.00 57.75 86 ALA A N 1
ATOM 683 C CA . ALA A 1 86 ? 7.862 13.602 -18.563 1.00 57.75 86 ALA A CA 1
ATOM 684 C C . ALA A 1 86 ? 6.399 13.420 -18.101 1.00 57.75 86 ALA A C 1
ATOM 686 O O . ALA A 1 86 ? 5.985 12.309 -17.769 1.00 57.75 86 ALA A O 1
ATOM 687 N N . ARG A 1 87 ? 5.599 14.497 -18.082 1.00 64.69 87 ARG A N 1
ATOM 688 C CA . ARG A 1 87 ? 4.162 14.464 -17.763 1.00 64.69 87 ARG A CA 1
ATOM 689 C C . ARG A 1 87 ? 3.259 14.410 -18.995 1.00 64.69 87 ARG A C 1
ATOM 691 O O . ARG A 1 87 ? 2.045 14.246 -18.824 1.00 64.69 87 ARG A O 1
ATOM 698 N N . ALA A 1 88 ? 3.809 14.488 -20.207 1.00 82.19 88 ALA A N 1
ATOM 699 C CA . ALA A 1 88 ? 3.032 14.334 -21.430 1.00 82.19 88 ALA A CA 1
ATOM 700 C C . ALA A 1 88 ? 2.342 12.956 -21.446 1.00 82.19 88 ALA A C 1
ATOM 702 O O . ALA A 1 88 ? 2.964 11.917 -21.220 1.00 82.19 88 ALA A O 1
ATOM 703 N N . GLY A 1 89 ? 1.019 12.949 -21.628 1.00 89.31 89 GLY A N 1
ATOM 704 C CA . GLY A 1 89 ? 0.211 11.723 -21.629 1.00 89.31 89 GLY A CA 1
ATOM 705 C C . GLY A 1 89 ? -0.016 11.065 -20.258 1.00 89.31 89 GLY A C 1
ATOM 706 O O . GLY A 1 89 ? -0.660 10.019 -20.198 1.00 89.31 89 GLY A O 1
ATOM 707 N N . SER A 1 90 ? 0.447 11.659 -19.149 1.00 90.56 90 SER A N 1
ATOM 708 C CA . SER A 1 90 ? 0.228 11.113 -17.793 1.00 90.56 90 SER A CA 1
ATOM 709 C C . SER A 1 90 ? -1.257 10.990 -17.431 1.00 90.56 90 SER A C 1
ATOM 711 O O . SER A 1 90 ? -1.679 9.966 -16.906 1.00 90.56 90 SER A O 1
ATOM 713 N N . GLN A 1 91 ? -2.065 11.997 -17.778 1.00 93.50 91 GLN A N 1
ATOM 714 C CA . GLN A 1 91 ? -3.517 11.985 -17.565 1.00 93.50 91 GLN A CA 1
ATOM 715 C C . GLN A 1 91 ? -4.214 10.874 -18.354 1.00 93.50 91 GLN A C 1
ATOM 717 O O . GLN A 1 91 ? -5.128 10.237 -17.839 1.00 93.50 91 GLN A O 1
ATOM 722 N N . TRP A 1 92 ? -3.778 10.617 -19.590 1.00 94.19 92 TRP A N 1
ATOM 723 C CA . TRP A 1 92 ? -4.308 9.508 -20.380 1.00 94.19 92 TRP A CA 1
ATOM 724 C C . TRP A 1 92 ? -3.953 8.167 -19.730 1.00 94.19 92 TRP A C 1
ATOM 726 O O . TRP A 1 92 ? -4.845 7.355 -19.522 1.00 94.19 92 TRP A O 1
ATOM 736 N N . ARG A 1 93 ? -2.698 7.975 -19.296 1.00 94.88 93 ARG A N 1
ATOM 737 C CA . ARG A 1 93 ? -2.272 6.758 -18.581 1.00 94.88 93 ARG A CA 1
ATOM 738 C C . ARG A 1 93 ? -3.075 6.509 -17.307 1.00 94.88 93 ARG A C 1
ATOM 740 O O . ARG A 1 93 ? -3.545 5.395 -17.114 1.00 94.88 93 ARG A O 1
ATOM 747 N N . LEU A 1 94 ? -3.296 7.541 -16.492 1.00 94.81 94 LEU A N 1
ATOM 748 C CA . LEU A 1 94 ? -4.114 7.423 -15.280 1.00 94.81 94 LEU A CA 1
ATOM 749 C C . LEU A 1 94 ? -5.560 7.019 -15.594 1.00 94.81 94 LEU A C 1
ATOM 751 O O . LEU A 1 94 ? -6.112 6.173 -14.898 1.00 94.81 94 LEU A O 1
ATOM 755 N N . ARG A 1 95 ? -6.157 7.558 -16.668 1.00 96.25 95 ARG A N 1
ATOM 756 C CA . ARG A 1 95 ? -7.494 7.137 -17.134 1.00 96.25 95 ARG A CA 1
ATOM 757 C C . ARG A 1 95 ? -7.535 5.673 -17.575 1.00 96.25 95 ARG A C 1
ATOM 759 O O . ARG A 1 95 ? -8.588 5.061 -17.478 1.00 96.25 95 ARG A O 1
ATOM 766 N N . GLN A 1 96 ? -6.411 5.124 -18.031 1.00 95.06 96 GLN A N 1
ATOM 767 C CA . GLN A 1 96 ? -6.258 3.705 -18.372 1.00 95.06 96 GLN A CA 1
ATOM 768 C C . GLN A 1 96 ? -5.845 2.831 -17.170 1.00 95.06 96 GLN A C 1
ATOM 770 O O . GLN A 1 96 ? -5.537 1.659 -17.349 1.00 95.06 96 GLN A O 1
ATOM 775 N N . GLY A 1 97 ? -5.768 3.382 -15.950 1.00 94.62 97 GLY A N 1
ATOM 776 C CA . GLY A 1 97 ? -5.316 2.642 -14.765 1.00 94.62 97 GLY A CA 1
ATOM 777 C C . GLY A 1 97 ? -3.810 2.340 -14.733 1.00 94.62 97 GLY A C 1
ATOM 778 O O . GLY A 1 97 ? -3.365 1.503 -13.952 1.00 94.62 97 GLY A O 1
ATOM 779 N N . LEU A 1 98 ? -3.011 3.010 -15.568 1.00 93.81 98 LEU A N 1
ATOM 780 C CA . LEU A 1 98 ? -1.555 2.872 -15.611 1.00 93.81 98 LEU A CA 1
ATOM 781 C C . LEU A 1 98 ? -0.866 3.908 -14.714 1.00 93.81 98 LEU A C 1
ATOM 783 O O . LEU A 1 98 ? -1.417 4.962 -14.386 1.00 93.81 98 LEU A O 1
ATOM 787 N N . ALA A 1 99 ? 0.401 3.653 -14.386 1.00 93.38 99 ALA A N 1
ATOM 788 C CA . ALA A 1 99 ? 1.238 4.621 -13.690 1.00 93.38 99 ALA A CA 1
ATOM 789 C C . ALA A 1 99 ? 1.353 5.932 -14.491 1.00 93.38 99 ALA A C 1
ATOM 791 O O . ALA A 1 99 ? 1.613 5.919 -15.694 1.00 93.38 99 ALA A O 1
ATOM 792 N N . ALA A 1 100 ? 1.234 7.083 -13.820 1.00 92.69 100 ALA A N 1
ATOM 793 C CA . ALA A 1 100 ? 1.419 8.388 -14.466 1.00 92.69 100 ALA A CA 1
ATOM 794 C C . ALA A 1 100 ? 2.794 8.502 -15.157 1.00 92.69 100 ALA A C 1
ATOM 796 O O . ALA A 1 100 ? 2.894 8.998 -16.283 1.00 92.69 100 ALA A O 1
ATOM 797 N N . ASN A 1 101 ? 3.837 8.010 -14.477 1.00 90.75 101 ASN A N 1
ATOM 798 C CA . ASN A 1 101 ? 5.191 7.871 -15.003 1.00 90.75 101 ASN A CA 1
ATOM 799 C C . ASN A 1 101 ? 5.405 6.431 -15.513 1.00 90.75 101 ASN A C 1
ATOM 801 O O . ASN A 1 101 ? 5.254 5.508 -14.707 1.00 90.75 101 ASN A O 1
ATOM 805 N N . PRO A 1 102 ? 5.813 6.222 -16.782 1.00 89.38 102 PRO A N 1
ATOM 806 C CA . PRO A 1 102 ? 6.074 4.885 -17.325 1.00 89.38 102 PRO A CA 1
ATOM 807 C C . PRO A 1 102 ? 7.146 4.097 -16.557 1.00 89.38 102 PRO A C 1
ATOM 809 O O . PRO A 1 102 ? 7.076 2.875 -16.511 1.00 89.38 102 PRO A O 1
ATOM 812 N N . SER A 1 103 ? 8.105 4.769 -15.911 1.00 90.50 103 SER A N 1
ATOM 813 C CA . SER A 1 103 ? 9.161 4.100 -15.139 1.00 90.50 103 SER A CA 1
ATOM 814 C C . SER A 1 103 ? 8.732 3.682 -13.725 1.00 90.50 103 SER A C 1
ATOM 816 O O . SER A 1 103 ? 9.529 3.073 -13.015 1.00 90.50 103 SER A O 1
ATOM 818 N N . GLY A 1 104 ? 7.523 4.035 -13.272 1.00 89.50 104 GLY A N 1
ATOM 819 C CA . GLY A 1 104 ? 7.089 3.833 -11.885 1.00 89.50 104 GLY A CA 1
ATOM 820 C C . GLY A 1 104 ? 6.845 2.365 -11.526 1.00 89.50 104 GLY A C 1
ATOM 821 O O . GLY A 1 104 ? 7.553 1.787 -10.703 1.00 89.50 104 GLY A O 1
ATOM 822 N N . TYR A 1 105 ? 5.821 1.775 -12.129 1.00 91.56 105 TYR A N 1
ATOM 823 C CA . TYR A 1 105 ? 5.509 0.353 -12.037 1.00 91.56 105 TYR A CA 1
ATOM 824 C C . TYR A 1 105 ? 4.918 -0.097 -13.372 1.00 91.56 105 TYR A C 1
ATOM 826 O O . TYR A 1 105 ? 4.284 0.693 -14.071 1.00 91.56 105 TYR A O 1
ATOM 834 N N . GLY A 1 106 ? 5.130 -1.360 -13.722 1.00 93.56 106 GLY A N 1
ATOM 835 C CA . GLY A 1 106 ? 4.657 -1.929 -14.978 1.00 93.56 106 GLY A CA 1
ATOM 836 C C . GLY A 1 106 ? 5.687 -2.862 -15.607 1.00 93.56 106 GLY A C 1
ATOM 837 O O . GLY A 1 106 ? 6.792 -3.005 -15.075 1.00 93.56 106 GLY A O 1
ATOM 838 N N . PRO A 1 107 ? 5.348 -3.480 -16.748 1.00 93.56 107 PRO A N 1
ATOM 839 C CA . PRO A 1 107 ? 6.212 -4.459 -17.403 1.00 93.56 107 PRO A CA 1
ATOM 840 C C . PRO A 1 107 ? 7.573 -3.869 -17.779 1.00 93.56 107 PRO A C 1
ATOM 842 O O . PRO A 1 107 ? 8.580 -4.541 -17.620 1.00 93.56 107 PRO A O 1
ATOM 845 N N . LEU A 1 108 ? 7.623 -2.590 -18.162 1.00 92.81 108 LEU A N 1
ATOM 846 C CA . LEU A 1 108 ? 8.868 -1.907 -18.522 1.00 92.81 108 LEU A CA 1
ATOM 847 C C . LEU A 1 108 ? 9.899 -1.840 -17.377 1.00 92.81 108 LEU A C 1
ATOM 849 O O . LEU A 1 108 ? 11.088 -1.778 -17.644 1.00 92.81 108 LEU A O 1
ATOM 853 N N . THR A 1 109 ? 9.459 -1.830 -16.114 1.00 92.12 109 THR A N 1
ATOM 854 C CA . THR A 1 109 ? 10.347 -1.658 -14.943 1.00 92.12 109 THR A CA 1
ATOM 855 C C . THR A 1 109 ? 10.472 -2.927 -14.091 1.00 92.12 109 THR A C 1
ATOM 857 O O . THR A 1 109 ? 11.425 -3.089 -13.320 1.00 92.12 109 THR A O 1
ATOM 860 N N . GLU A 1 110 ? 9.463 -3.795 -14.133 1.00 91.62 110 GLU A N 1
ATOM 861 C CA . GLU A 1 110 ? 9.402 -5.001 -13.304 1.00 91.62 110 GLU A CA 1
ATOM 862 C C . GLU A 1 110 ? 9.941 -6.243 -14.023 1.00 91.62 110 GLU A C 1
ATOM 864 O O . GLU A 1 110 ? 10.359 -7.179 -13.340 1.00 91.62 110 GLU A O 1
ATOM 869 N N . LEU A 1 111 ? 9.969 -6.256 -15.360 1.00 93.69 111 LEU A N 1
ATOM 870 C CA . LEU A 1 111 ? 10.591 -7.340 -16.120 1.00 93.69 111 LEU A CA 1
ATOM 871 C C . LEU A 1 111 ? 12.123 -7.226 -16.095 1.00 93.69 111 LEU A C 1
ATOM 873 O O . LEU A 1 111 ? 12.657 -6.132 -15.909 1.00 93.69 111 LEU A O 1
ATOM 877 N N . PRO A 1 112 ? 12.842 -8.353 -16.222 1.00 93.62 112 PRO A N 1
ATOM 878 C CA . PRO A 1 112 ? 14.288 -8.330 -16.376 1.00 93.62 112 PRO A CA 1
ATOM 879 C C . PRO A 1 112 ? 14.669 -7.819 -17.771 1.00 93.62 112 PRO A C 1
ATOM 881 O O . PRO A 1 112 ? 14.089 -8.238 -18.769 1.00 93.62 112 PRO A O 1
ATOM 884 N N . ASP A 1 113 ? 15.678 -6.949 -17.829 1.00 92.69 113 ASP A N 1
ATOM 885 C CA . ASP A 1 113 ? 16.158 -6.357 -19.087 1.00 92.69 113 ASP A CA 1
ATOM 886 C C . ASP A 1 113 ? 16.878 -7.377 -19.994 1.00 92.69 113 ASP A C 1
ATOM 888 O O . ASP A 1 113 ? 17.023 -7.155 -21.193 1.00 92.69 113 ASP A O 1
ATOM 892 N N . TRP A 1 114 ? 17.344 -8.498 -19.432 1.00 94.31 114 TRP A N 1
ATOM 893 C CA . TRP A 1 114 ? 18.061 -9.554 -20.149 1.00 94.31 114 TRP A CA 1
ATOM 894 C C . TRP A 1 114 ? 17.856 -10.925 -19.490 1.00 94.31 114 TRP A C 1
ATOM 896 O O . TRP A 1 114 ? 17.377 -11.036 -18.360 1.00 94.31 114 TRP A O 1
ATOM 906 N N . SER A 1 115 ? 18.231 -11.982 -20.206 1.00 95.62 115 SER A N 1
ATOM 907 C CA . SER A 1 115 ? 18.297 -13.360 -19.706 1.00 95.62 115 SER A CA 1
ATOM 908 C C . SER A 1 115 ? 19.495 -14.073 -20.336 1.00 95.62 115 SER A C 1
ATOM 910 O O . SER A 1 115 ? 20.059 -13.580 -21.315 1.00 95.62 115 SER A O 1
ATOM 912 N N . TYR A 1 116 ? 19.929 -15.191 -19.753 1.00 96.94 116 TYR A N 1
ATOM 913 C CA . TYR A 1 116 ? 20.997 -15.996 -20.350 1.00 96.94 116 TYR A CA 1
ATOM 914 C C . TYR A 1 116 ? 20.496 -16.667 -21.636 1.00 96.94 116 TYR A C 1
ATOM 916 O O . TYR A 1 116 ? 19.320 -17.010 -21.728 1.00 96.94 116 TYR A O 1
ATOM 924 N N . ALA A 1 117 ? 21.390 -16.916 -22.597 1.00 97.06 117 ALA A N 1
ATOM 925 C CA . ALA A 1 117 ? 21.042 -17.594 -23.853 1.00 97.06 117 ALA A CA 1
ATOM 926 C C . ALA A 1 117 ? 20.438 -18.994 -23.627 1.00 97.06 117 ALA A C 1
ATOM 928 O O . ALA A 1 117 ? 19.540 -19.405 -24.354 1.00 97.06 117 ALA A O 1
ATOM 929 N N . ASP A 1 118 ? 20.856 -19.671 -22.556 1.00 96.44 118 ASP A N 1
ATOM 930 C CA . ASP A 1 118 ? 20.326 -20.973 -22.130 1.00 96.44 118 ASP A CA 1
ATOM 931 C C . ASP A 1 118 ? 18.884 -20.904 -21.581 1.00 96.44 118 ASP A C 1
ATOM 933 O O . ASP A 1 118 ? 18.329 -21.914 -21.154 1.00 96.44 118 ASP A O 1
ATOM 937 N N . GLY A 1 119 ? 18.294 -19.707 -21.486 1.00 95.25 119 GLY A N 1
ATOM 938 C CA . GLY A 1 119 ? 16.971 -19.473 -20.902 1.00 95.25 119 GLY A CA 1
ATOM 939 C C . GLY A 1 119 ? 16.962 -19.356 -19.375 1.00 95.25 119 GLY A C 1
ATOM 940 O O . GLY A 1 119 ? 15.899 -19.207 -18.770 1.00 95.25 119 GLY A O 1
ATOM 941 N N . ARG A 1 120 ? 18.129 -19.389 -18.716 1.00 96.81 120 ARG A N 1
ATOM 942 C CA . ARG A 1 120 ? 18.213 -19.131 -17.270 1.00 96.81 120 ARG A CA 1
ATOM 943 C C . ARG A 1 120 ? 17.804 -17.678 -16.977 1.00 96.81 120 ARG A C 1
ATOM 945 O O . ARG A 1 120 ? 18.218 -16.766 -17.702 1.00 96.81 120 ARG A O 1
ATOM 952 N N . PRO A 1 121 ? 17.025 -17.426 -15.911 1.00 95.56 121 PRO A N 1
ATOM 953 C CA . PRO A 1 121 ? 16.615 -16.072 -15.565 1.00 95.56 121 PRO A CA 1
ATOM 954 C C . PRO A 1 121 ? 17.810 -15.248 -15.079 1.00 95.56 121 PRO A C 1
ATOM 956 O O . PRO A 1 121 ? 18.713 -15.767 -14.418 1.00 95.56 121 PRO A O 1
ATOM 959 N N . ALA A 1 122 ? 17.798 -13.948 -15.371 1.00 94.81 122 ALA A N 1
ATOM 960 C CA . ALA A 1 122 ? 18.793 -13.039 -14.825 1.00 94.81 122 ALA A CA 1
ATOM 961 C C . ALA A 1 122 ? 18.651 -12.921 -13.295 1.00 94.81 122 ALA A C 1
ATOM 963 O O . ALA A 1 122 ? 17.532 -12.964 -12.764 1.00 94.81 122 ALA A O 1
ATOM 964 N N . PRO A 1 123 ? 19.764 -12.731 -12.566 1.00 95.94 123 PRO A N 1
ATOM 965 C CA . PRO A 1 123 ? 19.715 -12.429 -11.144 1.00 95.94 123 PRO A CA 1
ATOM 966 C C . PRO A 1 123 ? 18.856 -11.182 -10.864 1.00 95.94 123 PRO A C 1
ATOM 968 O O . PRO A 1 123 ? 18.902 -10.213 -11.628 1.00 95.94 123 PRO A O 1
ATOM 971 N N . PRO A 1 124 ? 18.086 -11.158 -9.761 1.00 94.81 124 PRO A N 1
ATOM 972 C CA . PRO A 1 124 ? 17.187 -10.049 -9.469 1.00 94.81 124 PRO A CA 1
ATOM 973 C C . PRO A 1 124 ? 17.958 -8.755 -9.192 1.00 94.81 124 PRO A C 1
ATOM 975 O O . PRO A 1 124 ? 18.921 -8.720 -8.421 1.00 94.81 124 PRO A O 1
ATOM 978 N N . MET A 1 125 ? 17.491 -7.649 -9.769 1.00 95.00 125 MET A N 1
ATOM 979 C CA . MET A 1 125 ? 18.148 -6.352 -9.608 1.00 95.00 125 MET A CA 1
ATOM 980 C C . MET A 1 125 ? 17.921 -5.788 -8.198 1.00 95.00 125 MET A C 1
ATOM 982 O O . MET A 1 125 ? 16.815 -5.855 -7.653 1.00 95.00 125 MET A O 1
ATOM 986 N N . LYS A 1 126 ? 18.928 -5.105 -7.635 1.00 96.50 126 LYS A N 1
ATOM 987 C CA . LYS A 1 126 ? 18.843 -4.467 -6.300 1.00 96.50 126 LYS A CA 1
ATOM 988 C C . LYS A 1 126 ? 17.603 -3.572 -6.146 1.00 96.50 126 LYS A C 1
ATOM 990 O O . LYS A 1 126 ? 16.940 -3.584 -5.110 1.00 96.50 126 LYS A O 1
ATOM 995 N N . GLY A 1 127 ? 17.264 -2.815 -7.193 1.00 94.81 127 GLY A N 1
ATOM 996 C CA . GLY A 1 127 ? 16.081 -1.951 -7.217 1.00 94.81 127 GLY A CA 1
ATOM 997 C C . GLY A 1 127 ? 14.759 -2.723 -7.156 1.00 94.81 127 GLY A C 1
ATOM 998 O O . GLY A 1 127 ? 13.856 -2.308 -6.432 1.00 94.81 127 GLY A O 1
ATOM 999 N N . GLN A 1 128 ? 14.660 -3.857 -7.857 1.00 94.38 128 GLN A N 1
ATOM 1000 C CA . GLN A 1 128 ? 13.482 -4.730 -7.821 1.00 94.38 128 GLN A CA 1
ATOM 1001 C C . GLN A 1 128 ? 13.306 -5.349 -6.431 1.00 94.38 128 GLN A C 1
ATOM 1003 O O . GLN A 1 128 ? 12.207 -5.301 -5.880 1.00 94.38 128 GLN A O 1
ATOM 1008 N N . LEU A 1 129 ? 14.388 -5.849 -5.822 1.00 96.56 129 LEU A N 1
ATOM 1009 C CA . LEU A 1 129 ? 14.365 -6.388 -4.456 1.00 96.56 129 LEU A CA 1
ATOM 1010 C C . LEU A 1 129 ? 13.898 -5.336 -3.442 1.00 96.56 129 LEU A C 1
ATOM 1012 O O . LEU A 1 129 ? 12.993 -5.595 -2.649 1.00 96.56 129 LEU A O 1
ATOM 1016 N N . ARG A 1 130 ? 14.441 -4.115 -3.522 1.00 97.38 130 ARG A N 1
ATOM 1017 C CA . ARG A 1 130 ? 14.015 -2.998 -2.668 1.00 97.38 130 ARG A CA 1
ATOM 1018 C C . ARG A 1 130 ? 12.528 -2.681 -2.843 1.00 97.38 130 ARG A C 1
ATOM 1020 O O . ARG A 1 130 ? 11.830 -2.521 -1.845 1.00 97.38 130 ARG A O 1
ATOM 1027 N N . ARG A 1 131 ? 12.034 -2.600 -4.087 1.00 96.25 131 ARG A N 1
ATOM 1028 C CA . ARG A 1 131 ? 10.611 -2.338 -4.375 1.00 96.25 131 ARG A CA 1
ATOM 1029 C C . ARG A 1 131 ? 9.709 -3.446 -3.827 1.00 96.25 131 ARG A C 1
ATOM 1031 O O . ARG A 1 131 ? 8.686 -3.132 -3.226 1.00 96.25 131 ARG A O 1
ATOM 1038 N N . LYS A 1 132 ? 10.096 -4.718 -3.973 1.00 96.56 132 LYS A N 1
ATOM 1039 C CA . LYS A 1 132 ? 9.365 -5.862 -3.400 1.00 96.56 132 LYS A CA 1
ATOM 1040 C C . LYS A 1 132 ? 9.274 -5.760 -1.877 1.00 96.56 132 LYS A C 1
ATOM 1042 O O . LYS A 1 132 ? 8.170 -5.779 -1.345 1.00 96.56 132 LYS A O 1
ATOM 1047 N N . ALA A 1 133 ? 10.397 -5.521 -1.199 1.00 98.06 133 ALA A N 1
ATOM 1048 C CA . ALA A 1 133 ? 10.419 -5.356 0.256 1.00 98.06 133 ALA A CA 1
ATOM 1049 C C . ALA A 1 133 ? 9.576 -4.155 0.730 1.00 98.06 133 ALA A C 1
ATOM 1051 O O . ALA A 1 133 ? 8.900 -4.223 1.754 1.00 98.06 133 ALA A O 1
ATOM 1052 N N . GLN A 1 134 ? 9.581 -3.042 -0.011 1.00 98.12 134 GLN A N 1
ATOM 1053 C CA . GLN A 1 134 ? 8.736 -1.882 0.294 1.00 98.12 134 GLN A CA 1
ATOM 1054 C C . GLN A 1 134 ? 7.242 -2.194 0.132 1.00 98.12 134 GLN A C 1
ATOM 1056 O O . GLN A 1 134 ? 6.453 -1.826 1.001 1.00 98.12 134 GLN A O 1
ATOM 1061 N N . ARG A 1 135 ? 6.856 -2.893 -0.944 1.00 97.75 135 ARG A N 1
ATOM 1062 C CA . ARG A 1 135 ? 5.468 -3.327 -1.179 1.00 97.75 135 ARG A CA 1
ATOM 1063 C C . ARG A 1 135 ? 4.992 -4.296 -0.101 1.00 97.75 135 ARG A C 1
ATOM 1065 O O . ARG A 1 135 ? 3.878 -4.153 0.386 1.00 97.75 135 ARG A O 1
ATOM 1072 N N . GLU A 1 136 ? 5.850 -5.219 0.322 1.00 98.44 136 GLU A N 1
ATOM 1073 C CA . GLU A 1 136 ? 5.563 -6.147 1.417 1.00 98.44 136 GLU A CA 1
ATOM 1074 C C . GLU A 1 136 ? 5.346 -5.409 2.744 1.00 98.44 136 GLU A C 1
ATOM 1076 O O . GLU A 1 136 ? 4.338 -5.626 3.414 1.00 98.44 136 GLU A O 1
ATOM 1081 N N . LYS A 1 137 ? 6.243 -4.480 3.103 1.00 98.62 137 LYS A N 1
ATOM 1082 C CA . LYS A 1 137 ? 6.082 -3.638 4.300 1.00 98.62 137 LYS A CA 1
ATOM 1083 C C . LYS A 1 137 ? 4.781 -2.839 4.263 1.00 98.62 137 LYS A C 1
ATOM 1085 O O . LYS A 1 137 ? 4.098 -2.738 5.279 1.00 98.62 137 LYS A O 1
ATOM 1090 N N . PHE A 1 138 ? 4.438 -2.287 3.102 1.00 98.62 138 PHE A N 1
ATOM 1091 C CA . PHE A 1 138 ? 3.191 -1.557 2.916 1.00 98.62 138 PHE A CA 1
ATOM 1092 C C . PHE A 1 138 ? 1.969 -2.466 3.104 1.00 98.62 138 PHE A C 1
ATOM 1094 O O . PHE A 1 138 ? 1.092 -2.132 3.894 1.00 98.62 138 PHE A O 1
ATOM 1101 N N . ALA A 1 139 ? 1.946 -3.639 2.467 1.00 98.56 139 ALA A N 1
ATOM 1102 C CA . ALA A 1 139 ? 0.854 -4.603 2.598 1.00 98.56 139 ALA A CA 1
ATOM 1103 C C . ALA A 1 139 ? 0.663 -5.070 4.050 1.00 98.56 139 ALA A C 1
ATOM 1105 O O . ALA A 1 139 ? -0.458 -5.069 4.553 1.00 98.56 139 ALA A O 1
ATOM 1106 N N . ARG A 1 140 ? 1.758 -5.376 4.761 1.00 98.62 140 ARG A N 1
ATOM 1107 C CA . ARG A 1 140 ? 1.717 -5.730 6.190 1.00 98.62 140 ARG A CA 1
ATOM 1108 C C . ARG A 1 140 ? 1.086 -4.629 7.036 1.00 98.62 140 ARG A C 1
ATOM 1110 O O . ARG A 1 140 ? 0.277 -4.920 7.908 1.00 98.62 140 ARG A O 1
ATOM 1117 N N . ARG A 1 141 ? 1.429 -3.368 6.760 1.00 98.69 141 ARG A N 1
ATOM 1118 C CA . ARG A 1 141 ? 0.859 -2.224 7.477 1.00 98.69 141 ARG A CA 1
ATOM 1119 C C . ARG A 1 141 ? -0.634 -2.060 7.209 1.00 98.69 141 ARG A C 1
ATOM 1121 O O . ARG A 1 141 ? -1.368 -1.767 8.141 1.00 98.69 141 ARG A O 1
ATOM 1128 N N . VAL A 1 142 ? -1.074 -2.244 5.964 1.00 98.62 142 VAL A N 1
ATOM 1129 C CA . VAL A 1 142 ? -2.504 -2.192 5.621 1.00 98.62 142 VAL A CA 1
ATOM 1130 C C . VAL A 1 142 ? -3.274 -3.242 6.419 1.00 98.62 142 VAL A C 1
ATOM 1132 O O . VAL A 1 142 ? -4.239 -2.895 7.087 1.00 98.62 142 VAL A O 1
ATOM 1135 N N . VAL A 1 143 ? -2.800 -4.492 6.419 1.00 98.69 143 VAL A N 1
ATOM 1136 C CA . VAL A 1 143 ? -3.440 -5.591 7.161 1.00 98.69 143 VAL A CA 1
ATOM 1137 C C . VAL A 1 143 ? -3.490 -5.303 8.661 1.00 98.69 143 VAL A C 1
ATOM 1139 O O . VAL A 1 143 ? -4.547 -5.453 9.266 1.00 98.69 143 VAL A O 1
ATOM 1142 N N . LEU A 1 144 ? -2.378 -4.849 9.245 1.00 98.62 144 LEU A N 1
ATOM 1143 C CA . LEU A 1 144 ? -2.309 -4.492 10.663 1.00 98.62 144 LEU A CA 1
ATOM 1144 C C . LEU A 1 144 ? -3.365 -3.442 11.035 1.00 98.62 144 LEU A C 1
ATOM 1146 O O . LEU A 1 144 ? -4.142 -3.652 11.959 1.00 98.62 144 LEU A O 1
ATOM 1150 N N . LEU A 1 145 ? -3.422 -2.336 10.290 1.00 98.75 145 LEU A N 1
ATOM 1151 C CA . LEU A 1 145 ? -4.351 -1.242 10.582 1.00 98.75 145 LEU A CA 1
ATOM 1152 C C . LEU A 1 145 ? -5.817 -1.667 10.426 1.00 98.75 145 LEU A C 1
ATOM 1154 O O . LEU A 1 145 ? -6.664 -1.234 11.204 1.00 98.75 145 LEU A O 1
ATOM 1158 N N . SER A 1 146 ? -6.124 -2.524 9.449 1.00 98.62 146 SER A N 1
ATOM 1159 C CA . SER A 1 146 ? -7.467 -3.093 9.305 1.00 98.62 146 SER A CA 1
ATOM 1160 C C . SER A 1 146 ? -7.855 -3.934 10.522 1.00 98.62 146 SER A C 1
ATOM 1162 O O . SER A 1 146 ? -8.939 -3.753 11.064 1.00 98.62 146 SER A O 1
ATOM 1164 N N . GLN A 1 147 ? -6.947 -4.785 11.004 1.00 98.69 147 GLN A N 1
ATOM 1165 C CA . GLN A 1 147 ? -7.192 -5.618 12.185 1.00 98.69 147 GLN A CA 1
ATOM 1166 C C . GLN A 1 147 ? -7.379 -4.788 13.458 1.00 98.69 147 GLN A C 1
ATOM 1168 O O . GLN A 1 147 ? -8.272 -5.077 14.250 1.00 98.69 147 GLN A O 1
ATOM 1173 N N . GLU A 1 148 ? -6.565 -3.748 13.657 1.00 98.69 148 GLU A N 1
ATOM 1174 C CA . GLU A 1 148 ? -6.700 -2.838 14.803 1.00 98.69 148 GLU A CA 1
ATOM 1175 C C . GLU A 1 148 ? -8.057 -2.125 14.802 1.00 98.69 148 GLU A C 1
ATOM 1177 O O . GLU A 1 148 ? -8.705 -2.008 15.845 1.00 98.69 148 GLU A O 1
ATOM 1182 N N . MET A 1 149 ? -8.512 -1.686 13.628 1.00 98.75 149 MET A N 1
ATOM 1183 C CA . MET A 1 149 ? -9.819 -1.057 13.462 1.00 98.75 149 MET A CA 1
ATOM 1184 C C . MET A 1 149 ? -10.959 -2.030 13.792 1.00 98.75 149 MET A C 1
ATOM 1186 O O . MET A 1 149 ? -11.853 -1.681 14.567 1.00 98.75 149 MET A O 1
ATOM 1190 N N . ASP A 1 150 ? -10.907 -3.252 13.259 1.00 98.69 150 ASP A N 1
ATOM 1191 C CA . ASP A 1 150 ? -11.930 -4.276 13.492 1.00 98.69 150 ASP A CA 1
ATOM 1192 C C . ASP A 1 150 ? -11.988 -4.689 14.969 1.00 98.69 150 ASP A C 1
ATOM 1194 O O . ASP A 1 150 ? -13.070 -4.763 15.559 1.00 98.69 150 ASP A O 1
ATOM 1198 N N . ALA A 1 151 ? -10.829 -4.885 15.603 1.00 98.56 151 ALA A N 1
ATOM 1199 C CA . ALA A 1 151 ? -10.735 -5.179 17.030 1.00 98.56 151 ALA A CA 1
ATOM 1200 C C . ALA A 1 151 ? -11.295 -4.030 17.885 1.00 98.56 151 ALA A C 1
ATOM 1202 O O . ALA A 1 151 ? -12.009 -4.272 18.861 1.00 98.56 151 ALA A O 1
ATOM 1203 N N . GLY A 1 152 ? -11.023 -2.778 17.502 1.00 98.50 152 GLY A N 1
ATOM 1204 C CA . GLY A 1 152 ? -11.581 -1.597 18.158 1.00 98.50 152 GLY A CA 1
ATOM 1205 C C . GLY A 1 152 ? -13.108 -1.551 18.082 1.00 98.50 152 GLY A C 1
ATOM 1206 O O . GLY A 1 152 ? -13.770 -1.293 19.091 1.00 98.50 152 GLY A O 1
ATOM 1207 N N . LEU A 1 153 ? -13.676 -1.864 16.914 1.00 98.62 153 LEU A N 1
ATOM 1208 C CA . LEU A 1 153 ? -15.124 -1.923 16.726 1.00 98.62 153 LEU A CA 1
ATOM 1209 C C . LEU A 1 153 ? -15.759 -3.034 17.572 1.00 98.62 153 LEU A C 1
ATOM 1211 O O . LEU A 1 153 ? -16.741 -2.780 18.272 1.00 98.62 153 LEU A O 1
ATOM 1215 N N . GLN A 1 154 ? -15.181 -4.237 17.561 1.00 98.38 154 GLN A N 1
ATOM 1216 C CA . GLN A 1 154 ? -15.661 -5.363 18.368 1.00 98.38 154 GLN A CA 1
ATOM 1217 C C . GLN A 1 154 ? -15.607 -5.047 19.866 1.00 98.38 154 GLN A C 1
ATOM 1219 O O . GLN A 1 154 ? -16.592 -5.233 20.579 1.00 98.38 154 GLN A O 1
ATOM 1224 N N . ALA A 1 155 ? -14.488 -4.501 20.347 1.00 98.44 155 ALA A N 1
ATOM 1225 C CA . ALA A 1 155 ? -14.337 -4.117 21.746 1.00 98.44 155 ALA A CA 1
ATOM 1226 C C . ALA A 1 155 ? -15.348 -3.036 22.158 1.00 98.44 155 ALA A C 1
ATOM 1228 O O . ALA A 1 155 ? -15.887 -3.082 23.265 1.00 98.44 155 ALA A O 1
ATOM 1229 N N . TRP A 1 156 ? -15.629 -2.067 21.283 1.00 98.50 156 TRP A N 1
ATOM 1230 C CA . TRP A 1 156 ? -16.655 -1.059 21.539 1.00 98.50 156 TRP A CA 1
ATOM 1231 C C . TRP A 1 156 ? -18.054 -1.683 21.619 1.00 98.50 156 TRP A C 1
ATOM 1233 O O . TRP A 1 156 ? -18.785 -1.398 22.569 1.00 98.50 156 TRP A O 1
ATOM 1243 N N . GLN A 1 157 ? -18.407 -2.568 20.682 1.00 98.38 157 GLN A N 1
ATOM 1244 C CA . GLN A 1 157 ? -19.699 -3.264 20.668 1.00 98.38 157 GLN A CA 1
ATOM 1245 C C . GLN A 1 157 ? -19.915 -4.099 21.935 1.00 98.38 157 GLN A C 1
ATOM 1247 O O . GLN A 1 157 ? -20.977 -4.004 22.553 1.00 98.38 157 GLN A O 1
ATOM 1252 N N . LEU A 1 158 ? -18.902 -4.860 22.357 1.00 98.44 158 LEU A N 1
ATOM 1253 C CA . LEU A 1 158 ? -18.951 -5.659 23.583 1.00 98.44 158 LEU A CA 1
ATOM 1254 C C . LEU A 1 158 ? -19.195 -4.778 24.812 1.00 98.44 158 LEU A C 1
ATOM 1256 O O . LEU A 1 158 ? -20.120 -5.042 25.574 1.00 98.44 158 LEU A O 1
ATOM 1260 N N . ARG A 1 159 ? -18.468 -3.661 24.944 1.00 97.88 159 ARG A N 1
ATOM 1261 C CA . ARG A 1 159 ? -18.665 -2.710 26.054 1.00 97.88 159 ARG A CA 1
ATOM 1262 C C . ARG A 1 159 ? -20.078 -2.128 26.092 1.00 97.88 159 ARG A C 1
ATOM 1264 O O . ARG A 1 159 ? -20.621 -1.918 27.175 1.00 97.88 159 ARG A O 1
ATOM 1271 N N . GLN A 1 160 ? -20.684 -1.851 24.933 1.00 97.75 160 GLN A N 1
ATOM 1272 C CA . GLN A 1 160 ? -22.075 -1.384 24.888 1.00 97.75 160 GLN A CA 1
ATOM 1273 C C . GLN A 1 160 ? -23.043 -2.462 25.390 1.00 97.75 160 GLN A C 1
ATOM 1275 O O . GLN A 1 160 ? -23.940 -2.164 26.179 1.00 97.75 160 GLN A O 1
ATOM 1280 N N . GLN A 1 161 ? -22.853 -3.713 24.965 1.00 97.69 161 GLN A N 1
ATOM 1281 C CA . GLN A 1 161 ? -23.689 -4.832 25.402 1.00 97.69 161 GLN A CA 1
ATOM 1282 C C . GLN A 1 161 ? -23.538 -5.101 26.902 1.00 97.69 161 GLN A C 1
ATOM 1284 O O . GLN A 1 161 ? -24.545 -5.235 27.596 1.00 97.69 161 GLN A O 1
ATOM 1289 N N . GLU A 1 162 ? -22.307 -5.116 27.410 1.00 97.75 162 GLU A N 1
ATOM 1290 C CA . GLU A 1 162 ? -22.007 -5.301 28.832 1.00 97.75 162 GLU A CA 1
ATOM 1291 C C . GLU A 1 162 ? -22.651 -4.214 29.689 1.00 97.75 162 GLU A C 1
ATOM 1293 O O . GLU A 1 162 ? -23.275 -4.532 30.697 1.00 97.75 162 GLU A O 1
ATOM 1298 N N . LYS A 1 163 ? -22.590 -2.946 29.264 1.00 97.81 163 LYS A N 1
ATOM 1299 C CA . LYS A 1 163 ? -23.224 -1.837 29.988 1.00 97.81 163 LYS A CA 1
ATOM 1300 C C . LYS A 1 163 ? -24.736 -2.038 30.122 1.00 97.81 163 LYS A C 1
ATOM 1302 O O . LYS A 1 163 ? -25.281 -1.921 31.217 1.00 97.81 163 LYS A O 1
ATOM 1307 N N . LEU A 1 164 ? -25.404 -2.404 29.026 1.00 97.06 164 LEU A N 1
ATOM 1308 C CA . LEU A 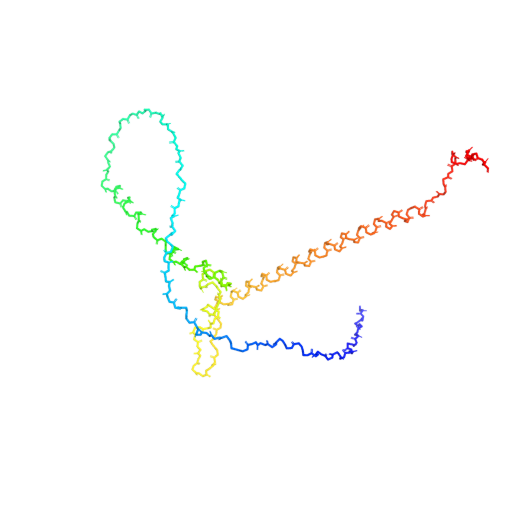1 164 ? -26.843 -2.685 29.029 1.00 97.06 164 LEU A CA 1
ATOM 1309 C C . LEU A 1 164 ? -27.189 -3.908 29.890 1.00 97.06 164 LEU A C 1
ATOM 1311 O O . LEU A 1 164 ? -28.199 -3.912 30.595 1.00 97.06 164 LEU A O 1
ATOM 1315 N N . GLN A 1 165 ? -26.371 -4.959 29.835 1.00 96.31 165 GLN A N 1
ATOM 1316 C CA . GLN A 1 165 ? -26.554 -6.150 30.664 1.00 96.31 165 GLN A CA 1
ATOM 1317 C C . GLN A 1 165 ? -26.338 -5.841 32.145 1.00 96.31 165 GLN A C 1
ATOM 1319 O O . GLN A 1 165 ? -27.103 -6.313 32.984 1.00 96.31 165 GLN A O 1
ATOM 1324 N N . GLU A 1 166 ? -25.340 -5.027 32.479 1.00 97.00 166 GLU A N 1
ATOM 1325 C CA . GLU A 1 166 ? -25.048 -4.641 33.852 1.00 97.00 166 GLU A CA 1
ATOM 1326 C C . GLU A 1 166 ? -26.170 -3.783 34.440 1.00 97.00 166 GLU A C 1
ATOM 1328 O O . GLU A 1 166 ? -26.580 -4.026 35.574 1.00 97.00 166 GLU A O 1
ATOM 1333 N N . GLU A 1 167 ? -26.717 -2.836 33.677 1.00 96.62 167 GLU A N 1
ATOM 1334 C CA . GLU A 1 167 ? -27.886 -2.050 34.087 1.00 96.62 167 GLU A CA 1
ATOM 1335 C C . GLU A 1 167 ? -29.100 -2.950 34.355 1.00 96.62 167 GLU A C 1
ATOM 1337 O O . GLU A 1 167 ? -29.709 -2.856 35.424 1.00 96.62 167 GLU A O 1
ATOM 1342 N N . LYS A 1 168 ? -29.400 -3.896 33.453 1.00 96.12 168 LYS A N 1
ATOM 1343 C CA . LYS A 1 168 ? -30.464 -4.895 33.665 1.00 96.12 168 LYS A CA 1
ATOM 1344 C C . LYS A 1 168 ? -30.209 -5.743 34.909 1.00 96.12 168 LYS A C 1
ATOM 1346 O O . LYS A 1 168 ? -31.121 -5.961 35.703 1.00 96.12 168 LYS A O 1
ATOM 1351 N N . ARG A 1 169 ? -28.968 -6.187 35.112 1.00 95.81 169 ARG A N 1
ATOM 1352 C CA . ARG A 1 169 ? -28.573 -6.996 36.270 1.00 95.81 169 ARG A CA 1
ATOM 1353 C C . ARG A 1 169 ? -28.695 -6.205 37.574 1.00 95.81 169 ARG A C 1
ATOM 1355 O O . ARG A 1 169 ? -29.167 -6.747 38.567 1.00 95.81 169 ARG A O 1
ATOM 1362 N N . LYS A 1 170 ? -28.331 -4.918 37.572 1.00 96.19 170 LYS A N 1
ATOM 1363 C CA . LYS A 1 170 ? -28.512 -4.004 38.712 1.00 96.19 170 LYS A CA 1
ATOM 1364 C C . LYS A 1 170 ? -29.990 -3.803 39.042 1.00 96.19 170 LYS A C 1
ATOM 1366 O O . LYS A 1 170 ? -30.334 -3.835 40.216 1.00 96.19 170 LYS A O 1
ATOM 1371 N N . GLN A 1 171 ? -30.854 -3.654 38.036 1.00 91.62 171 GLN A N 1
ATOM 1372 C CA . GLN A 1 171 ? -32.305 -3.557 38.240 1.00 91.62 171 GLN A CA 1
ATOM 1373 C C . GLN A 1 171 ? -32.898 -4.850 38.811 1.00 91.62 171 GLN A C 1
ATOM 1375 O O . GLN A 1 171 ? -33.678 -4.792 39.754 1.00 91.62 171 GLN A O 1
ATOM 1380 N N . GLN A 1 172 ? -32.508 -6.013 38.281 1.00 92.25 172 GLN A N 1
ATOM 1381 C CA . GLN A 1 172 ? -32.976 -7.312 38.782 1.00 92.25 172 GLN A CA 1
ATOM 1382 C C . GLN A 1 172 ? -32.516 -7.587 40.217 1.00 92.25 172 GLN A C 1
ATOM 1384 O O . GLN A 1 172 ? -33.276 -8.127 41.015 1.00 92.25 172 GLN A O 1
ATOM 1389 N N . ASN A 1 173 ? -31.291 -7.181 40.555 1.00 93.69 173 ASN A N 1
ATOM 1390 C CA . ASN A 1 173 ? -30.733 -7.332 41.897 1.00 93.69 173 ASN A CA 1
ATOM 1391 C C . ASN A 1 173 ? -31.168 -6.219 42.868 1.00 93.69 173 ASN A C 1
ATOM 1393 O O . ASN A 1 173 ? -30.769 -6.245 44.034 1.00 93.69 173 ASN A O 1
ATOM 1397 N N . ALA A 1 174 ? -31.944 -5.226 42.421 1.00 92.94 174 ALA A N 1
ATOM 1398 C CA . ALA A 1 174 ? -32.406 -4.151 43.286 1.00 92.94 174 ALA A CA 1
ATOM 1399 C C . ALA A 1 174 ? -33.418 -4.682 44.313 1.00 92.94 174 ALA A C 1
ATOM 1401 O O . ALA A 1 174 ? -34.335 -5.440 43.993 1.00 92.94 174 ALA A O 1
ATOM 1402 N N . LEU A 1 175 ? -33.267 -4.261 45.569 1.00 88.31 175 LEU A N 1
ATOM 1403 C CA . LEU A 1 175 ? -34.224 -4.594 46.620 1.00 88.31 175 LEU A CA 1
ATOM 1404 C C . LEU A 1 175 ? -35.573 -3.913 46.355 1.00 88.31 175 LEU A C 1
ATOM 1406 O O . LEU A 1 175 ? -35.637 -2.822 45.787 1.00 88.31 175 LEU A O 1
ATOM 1410 N N . LYS A 1 176 ? -36.665 -4.541 46.814 1.00 87.06 176 LYS A N 1
ATOM 1411 C CA . LYS A 1 176 ? -38.007 -3.950 46.714 1.00 87.06 176 LYS A CA 1
ATOM 1412 C C . LYS A 1 176 ? -38.032 -2.593 47.430 1.00 87.06 176 LYS A C 1
ATOM 1414 O O . LYS A 1 176 ? -37.582 -2.525 48.578 1.00 87.06 176 LYS A O 1
ATOM 1419 N N . PRO A 1 177 ? -38.598 -1.544 46.813 1.00 85.38 177 PRO A N 1
ATOM 1420 C CA . PRO A 1 177 ? -38.712 -0.249 47.465 1.00 85.38 177 PRO A CA 1
ATOM 1421 C C . PRO A 1 177 ? -39.599 -0.358 48.715 1.00 85.38 177 PRO A C 1
ATOM 1423 O O . PRO A 1 177 ? -40.576 -1.111 48.748 1.00 85.38 177 PRO A O 1
ATOM 1426 N N . LYS A 1 178 ? -39.243 0.384 49.764 1.00 82.81 178 LYS A N 1
ATOM 1427 C CA . LYS A 1 178 ? -39.969 0.459 51.043 1.00 82.81 178 LYS A CA 1
ATOM 1428 C C . LYS A 1 178 ? -40.339 1.914 51.354 1.00 82.81 178 LYS A C 1
ATOM 1430 O O . LYS A 1 178 ? -39.790 2.832 50.752 1.00 82.81 178 LYS A O 1
ATOM 1435 N N . GLY A 1 179 ? -41.252 2.123 52.306 1.00 84.50 179 GLY A N 1
ATOM 1436 C CA . GLY A 1 179 ? -41.649 3.456 52.782 1.00 84.50 179 GLY A CA 1
ATOM 1437 C C . GLY A 1 179 ? -42.835 4.054 52.017 1.00 84.50 179 GLY A C 1
ATOM 1438 O O . GLY A 1 179 ? -43.878 3.412 51.914 1.00 84.50 179 GLY A O 1
ATOM 1439 N N . VAL A 1 180 ? -42.671 5.274 51.487 1.00 70.25 180 VAL A N 1
ATOM 1440 C CA . VAL A 1 180 ? -43.723 6.131 50.883 1.00 70.25 180 VAL A CA 1
ATOM 1441 C C . VAL A 1 180 ? -44.544 5.426 49.790 1.00 70.25 180 VAL A C 1
ATOM 1443 O O . VAL A 1 180 ? -45.735 5.678 49.649 1.00 70.25 180 VAL A O 1
ATOM 1446 N N . LEU A 1 181 ? -43.938 4.483 49.062 1.00 65.06 181 LEU A N 1
ATOM 1447 C CA . LEU A 1 181 ? -44.585 3.734 47.977 1.00 65.06 181 LEU A CA 1
ATOM 1448 C C . LEU A 1 181 ? -45.640 2.716 48.464 1.00 65.06 181 LEU A C 1
ATOM 1450 O O . LEU A 1 181 ? -46.471 2.282 47.678 1.00 65.06 181 LEU A O 1
ATOM 1454 N N . LEU A 1 182 ? -45.631 2.347 49.752 1.00 61.50 182 LEU A N 1
ATOM 1455 C CA . LEU A 1 182 ? -46.630 1.460 50.368 1.00 61.50 182 LEU A CA 1
ATOM 1456 C C . LEU A 1 182 ? -47.749 2.220 51.101 1.00 61.50 182 LEU A C 1
ATOM 1458 O O . LEU A 1 182 ? -48.740 1.604 51.477 1.00 61.50 182 LEU A O 1
ATOM 1462 N N . GLN A 1 183 ? -47.596 3.529 51.333 1.00 63.44 183 GLN A N 1
ATOM 1463 C CA . GLN A 1 183 ? -48.529 4.317 52.153 1.00 63.44 183 GLN A CA 1
ATOM 1464 C C . GLN A 1 183 ? -49.743 4.844 51.375 1.00 63.44 183 GLN A C 1
ATOM 1466 O O . GLN A 1 183 ? -50.727 5.231 51.993 1.00 63.44 183 GLN A O 1
ATOM 1471 N N . ASN A 1 184 ? -49.707 4.809 50.040 1.00 64.38 184 ASN A N 1
ATOM 1472 C CA . ASN A 1 184 ? -50.819 5.225 49.187 1.00 64.38 184 ASN A CA 1
ATOM 1473 C C . ASN A 1 184 ? -51.323 4.030 48.362 1.00 64.38 184 ASN A C 1
ATOM 1475 O O . ASN A 1 184 ? -50.860 3.844 47.233 1.00 64.38 184 ASN A O 1
ATOM 1479 N N . PRO A 1 185 ? -52.245 3.195 48.880 1.00 59.50 185 PRO A N 1
ATOM 1480 C CA . PRO A 1 185 ? -53.034 2.347 48.000 1.00 59.50 185 PRO A CA 1
ATOM 1481 C C . PRO A 1 185 ? -53.853 3.284 47.101 1.00 59.50 185 PRO A C 1
ATOM 1483 O O . PRO A 1 185 ? -54.637 4.092 47.592 1.00 59.50 185 PRO A O 1
ATOM 1486 N N . GLY A 1 186 ? -53.605 3.254 45.789 1.00 60.31 186 GLY A N 1
ATOM 1487 C CA . GLY A 1 186 ? -54.391 4.034 44.829 1.00 60.31 186 GLY A CA 1
ATOM 1488 C C . GLY A 1 186 ? -55.892 3.728 44.963 1.00 60.31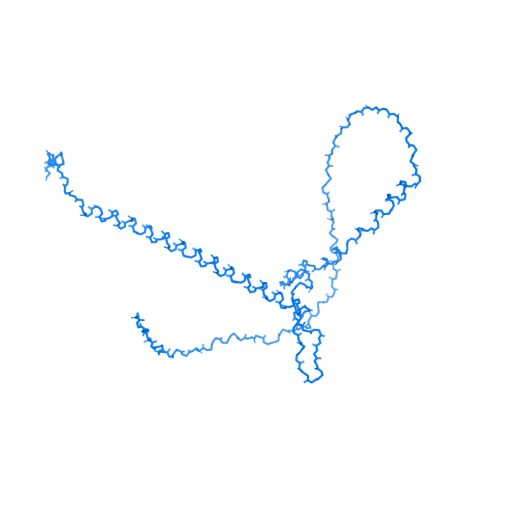 186 GLY A C 1
ATOM 1489 O O . GLY A 1 186 ? -56.240 2.634 45.415 1.00 60.31 186 GLY A O 1
ATOM 1490 N N . PRO A 1 187 ? -56.783 4.672 44.602 1.00 54.31 187 PRO A N 1
ATOM 1491 C CA . PRO A 1 187 ? -58.218 4.504 44.791 1.00 54.31 187 PRO A CA 1
ATOM 1492 C C . PRO A 1 187 ? -58.709 3.274 44.022 1.00 54.31 187 PRO A C 1
ATOM 1494 O O . PRO A 1 187 ? -58.563 3.184 42.804 1.00 54.31 187 PRO A O 1
ATOM 1497 N N . SER A 1 188 ? -59.269 2.324 44.764 1.00 51.59 188 SER A N 1
ATOM 1498 C CA . SER A 1 188 ? -59.986 1.165 44.246 1.00 51.59 188 SER A CA 1
ATOM 1499 C C . SER A 1 188 ? -61.228 1.636 43.483 1.00 51.59 188 SER A C 1
ATOM 1501 O O . SER A 1 188 ? -62.127 2.208 44.104 1.00 51.59 188 SER A O 1
ATOM 1503 N N . GLN A 1 189 ? -61.252 1.433 42.162 1.00 50.09 189 GLN A N 1
ATOM 1504 C CA . GLN A 1 189 ? -62.476 1.461 41.351 1.00 50.09 189 GLN A CA 1
ATOM 1505 C C . GLN A 1 189 ? -63.135 0.086 41.342 1.00 50.09 189 GLN A C 1
ATOM 1507 O O . GLN A 1 189 ? -62.382 -0.915 41.335 1.00 50.09 189 GLN A O 1
#

Sequence (189 aa):
MNTYSEQPLSSKTPWKQFCPSFPYDEPRWRGPCLNTRFKMATSCFPRSFARGQRGHAHFRLLRLSMAALGMLLSTGVRRLHCGSAARAGSQWRLRQGLAANPSGYGPLTELPDWSYADGRPAPPMKGQLRRKAQREKFARRVVLLSQEMDAGLQAWQLRQQEKLQEEKRKQQNALKPKGVLLQNPGPSQ

InterPro domains:
  IPR034596 Large ribosomal subunit protein mL52 [PF18699] (89-179)
  IPR034596 Large ribosomal subunit protein mL52 [PTHR34090] (43-184)